Protein AF-A0A1Q9HNT7-F1 (afdb_monomer)

Solvent-accessible surface area (backbone atoms only — not comparable to full-atom values): 19785 Å² total; per-residue (Å²): 139,87,81,82,89,87,90,85,84,92,77,81,90,83,89,81,84,84,77,81,81,77,80,77,79,79,79,70,83,80,77,78,77,71,93,53,48,53,36,50,22,74,39,95,72,45,43,40,31,41,41,79,83,44,68,68,50,49,78,44,63,91,88,57,72,88,88,50,98,53,44,42,32,31,36,36,51,46,78,35,76,53,63,65,47,48,74,66,45,54,71,49,52,81,45,48,82,48,42,66,33,24,32,64,56,92,76,31,13,35,34,34,34,39,81,27,79,45,70,68,59,50,54,55,31,47,59,49,46,34,68,42,81,89,21,56,85,39,43,43,15,45,29,45,72,92,60,76,75,77,75,82,73,81,73,81,72,81,87,76,86,79,86,85,89,89,92,87,81,89,87,85,85,86,84,88,82,91,86,85,86,85,87,88,82,86,84,89,88,87,85,82,89,81,90,76,78,85,69,75,80,77,88,71,81,59,72,45,78,77,45,73,50,73,59,90,88,39,41,39,34,30,62,34,55,88,85,55,95,64,51,63,50,51,53,92,89,38,77,44,46,34,39,31,46,70,56,39,43,52,57,16,48,75,71,73,28,36,44,31,43,73,67,59,46,50,56,56,58,75,65,68,46,51,74,84,67,68,49,86,50,60,49,21,27,45,23,49,91,36,22,40,40,30,83,78,73,51,73,45,82,54,91,35,56,36,46,28,31,50,41,24,30,80

Mean predicted aligned error: 18.52 Å

Secondary structure (DSSP, 8-state):
--------------------------------------EE-S-TTB--EE-TT----EEE-TTPPP--SSEEEEEEEEEESSPPBHHHHHHHHTT-SSEEEEEEETTEEEEEEEEES-HHHHHHHHHHHTTSGGGTT-EEEEEETT----------PPPP-PPP-------------------------------------------EEEEEEEETTEEEEEEE-TT-S-EEEEETTEEEEEB-HHHHHHHHHHTT-BPPPHHHHHHHHHTT-TTTTT---SSPEEEGGGEEE-TTS-EEE--S-S-BB--EE-

Structure (mmCIF, N/CA/C/O backbone):
data_AF-A0A1Q9HNT7-F1
#
_entry.id   AF-A0A1Q9HNT7-F1
#
loop_
_atom_site.group_PDB
_atom_site.id
_atom_site.type_symbol
_atom_site.label_atom_id
_atom_site.label_alt_id
_atom_site.label_comp_id
_atom_site.label_asym_id
_atom_site.label_entity_id
_atom_site.label_seq_id
_atom_site.pdbx_PDB_ins_code
_atom_site.Cartn_x
_atom_site.Cartn_y
_atom_site.Cartn_z
_atom_site.occupancy
_atom_site.B_iso_or_equiv
_atom_site.auth_seq_id
_atom_site.auth_comp_id
_atom_site.auth_asym_id
_atom_site.auth_atom_id
_atom_site.pdbx_PDB_model_num
ATOM 1 N N . MET A 1 1 ? 38.257 -39.091 79.915 1.00 39.56 1 MET A N 1
ATOM 2 C CA . MET A 1 1 ? 39.592 -39.183 79.287 1.00 39.56 1 MET A CA 1
ATOM 3 C C . MET A 1 1 ? 39.733 -37.957 78.414 1.00 39.56 1 MET A C 1
ATOM 5 O O . MET A 1 1 ? 39.344 -37.967 77.255 1.00 39.56 1 MET A O 1
ATOM 9 N N . ASP A 1 2 ? 40.186 -36.881 79.043 1.00 40.41 2 ASP A N 1
ATOM 10 C CA . ASP A 1 2 ? 40.382 -35.564 78.452 1.00 40.41 2 ASP A CA 1
ATOM 11 C C . ASP A 1 2 ? 41.791 -35.474 77.875 1.00 40.41 2 ASP A C 1
ATOM 13 O O . ASP A 1 2 ? 42.772 -35.687 78.592 1.00 40.41 2 ASP A O 1
ATOM 17 N N . ILE A 1 3 ? 41.905 -35.149 76.586 1.00 48.53 3 ILE A N 1
ATOM 18 C CA . ILE A 1 3 ? 43.191 -34.857 75.950 1.00 48.53 3 ILE A CA 1
AT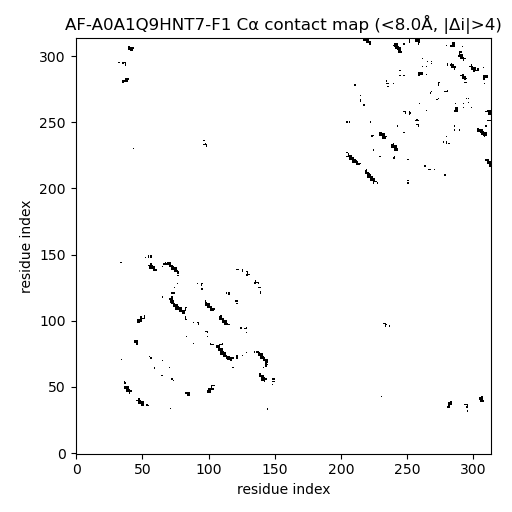OM 19 C C . ILE A 1 3 ? 43.147 -33.456 75.335 1.00 48.53 3 ILE A C 1
ATOM 21 O O . ILE A 1 3 ? 42.510 -33.192 74.322 1.00 48.53 3 ILE A O 1
ATOM 25 N N . LYS A 1 4 ? 43.849 -32.585 76.063 1.00 39.69 4 LYS A N 1
ATOM 26 C CA . LYS A 1 4 ? 44.490 -31.299 75.758 1.00 39.69 4 LYS A CA 1
ATOM 27 C C . LYS A 1 4 ? 44.534 -30.835 74.292 1.00 39.69 4 LYS A C 1
ATOM 29 O O . LYS A 1 4 ? 45.051 -31.521 73.417 1.00 39.69 4 LYS A O 1
ATOM 34 N N . MET A 1 5 ? 44.177 -29.561 74.109 1.00 43.56 5 MET A N 1
ATOM 35 C CA . MET A 1 5 ? 44.692 -28.689 73.045 1.00 43.56 5 MET A CA 1
ATOM 36 C C . MET A 1 5 ? 46.139 -28.250 73.321 1.00 43.56 5 MET A C 1
ATOM 38 O O . MET A 1 5 ? 46.485 -28.074 74.490 1.00 43.56 5 MET A O 1
ATOM 42 N N . LEU A 1 6 ? 46.924 -27.995 72.257 1.00 39.47 6 LEU A N 1
ATOM 43 C CA . LEU A 1 6 ? 47.799 -26.814 72.030 1.00 39.47 6 LEU A CA 1
ATOM 44 C C . LEU A 1 6 ? 48.532 -26.920 70.647 1.00 39.47 6 LEU A C 1
ATOM 46 O O . LEU A 1 6 ? 48.454 -27.978 70.026 1.00 39.47 6 LEU A O 1
ATOM 50 N N . PRO A 1 7 ? 49.152 -25.843 70.093 1.00 56.50 7 PRO A N 1
ATOM 51 C CA . PRO A 1 7 ? 48.824 -25.300 68.760 1.00 56.50 7 PRO A CA 1
ATOM 52 C C . PRO A 1 7 ? 50.043 -25.052 67.838 1.00 56.50 7 PRO A C 1
ATOM 54 O O . PRO A 1 7 ? 51.151 -24.892 68.330 1.00 56.50 7 PRO A O 1
ATOM 57 N N . ILE A 1 8 ? 49.859 -24.894 66.517 1.00 46.34 8 ILE A N 1
ATOM 58 C CA . ILE A 1 8 ? 50.882 -24.332 65.595 1.00 46.34 8 ILE A CA 1
ATOM 59 C C . ILE A 1 8 ? 50.138 -23.634 64.435 1.00 46.34 8 ILE A C 1
ATOM 61 O O . ILE A 1 8 ? 49.449 -24.286 63.663 1.00 46.34 8 ILE A O 1
ATOM 65 N N . SER A 1 9 ? 49.987 -22.308 64.471 1.00 39.66 9 SER A N 1
ATOM 66 C CA . SER A 1 9 ? 50.847 -21.262 63.875 1.00 39.66 9 SER A CA 1
ATOM 67 C C . SER A 1 9 ? 50.374 -20.808 62.490 1.00 39.66 9 SER A C 1
ATOM 69 O O . SER A 1 9 ? 50.256 -21.581 61.543 1.00 39.66 9 SER A O 1
ATOM 71 N N . ALA A 1 10 ? 50.096 -19.509 62.403 1.00 48.75 10 ALA A N 1
ATOM 72 C CA . ALA A 1 10 ? 49.683 -18.803 61.208 1.00 48.75 10 ALA A CA 1
ATOM 73 C C . ALA A 1 10 ? 50.870 -18.585 60.263 1.00 48.75 10 ALA A C 1
ATOM 75 O O . ALA A 1 10 ? 51.874 -17.981 60.639 1.00 48.75 10 ALA A O 1
ATOM 76 N N . THR A 1 11 ? 50.738 -18.975 58.994 1.00 49.34 11 THR A N 1
ATOM 77 C CA . THR A 1 11 ? 51.553 -18.390 57.922 1.00 49.34 11 THR A CA 1
ATOM 78 C C . THR A 1 11 ? 50.796 -18.391 56.591 1.00 49.34 11 THR A C 1
ATOM 80 O O . THR A 1 11 ? 50.624 -19.411 55.943 1.00 49.34 11 THR A O 1
ATOM 83 N N . ARG A 1 12 ? 50.333 -17.192 56.223 1.00 45.75 12 ARG A N 1
ATOM 84 C CA . ARG A 1 12 ? 50.279 -16.597 54.875 1.00 45.75 12 ARG A CA 1
ATOM 85 C C . ARG A 1 12 ? 49.831 -17.460 53.676 1.00 45.75 12 ARG A C 1
ATOM 87 O O . ARG A 1 12 ? 50.614 -18.175 53.072 1.00 45.75 12 ARG A O 1
ATOM 94 N N . ALA A 1 13 ? 48.632 -17.104 53.211 1.00 45.25 13 ALA A N 1
ATOM 95 C CA . ALA A 1 13 ? 48.352 -16.587 51.865 1.00 45.25 13 ALA A CA 1
ATOM 96 C C . ALA A 1 13 ? 48.607 -17.488 50.639 1.00 45.25 13 ALA A C 1
ATOM 98 O O . ALA A 1 13 ? 49.740 -17.648 50.196 1.00 45.25 13 ALA A O 1
ATOM 99 N N . LYS A 1 14 ? 47.505 -17.890 49.987 1.00 41.84 14 LYS A N 1
ATOM 100 C CA . LYS A 1 14 ? 47.138 -17.598 48.578 1.00 41.84 14 LYS A CA 1
ATOM 101 C C . LYS A 1 14 ? 45.826 -18.344 48.277 1.00 41.84 14 LYS A C 1
ATOM 103 O O . LYS A 1 14 ? 45.745 -19.548 48.449 1.00 41.84 14 LYS A O 1
ATOM 108 N N . LEU A 1 15 ? 44.724 -17.610 48.139 1.00 46.25 15 LEU A N 1
ATOM 109 C CA . LEU A 1 15 ? 44.115 -17.238 46.855 1.00 46.25 15 LEU A CA 1
ATOM 110 C C . LEU A 1 15 ? 43.385 -18.414 46.181 1.00 46.25 15 LEU A C 1
ATOM 112 O O . LEU A 1 15 ? 44.021 -19.236 45.537 1.00 46.25 15 LEU A O 1
ATOM 116 N N . LEU A 1 16 ? 42.052 -18.425 46.282 1.00 46.22 16 LEU A N 1
ATOM 117 C CA . LEU A 1 16 ? 41.141 -18.898 45.230 1.00 46.22 16 LEU A CA 1
ATOM 118 C C . LEU A 1 16 ? 39.729 -18.378 45.528 1.00 46.22 16 LEU A C 1
ATOM 120 O O . LEU A 1 16 ? 38.914 -18.996 46.207 1.00 46.22 16 LEU A O 1
ATOM 124 N N . THR A 1 17 ? 39.487 -17.165 45.045 1.00 45.72 17 THR A N 1
ATOM 125 C CA . THR A 1 17 ? 38.176 -16.529 44.953 1.00 45.72 17 THR A CA 1
ATOM 126 C C . THR A 1 17 ? 37.379 -17.267 43.877 1.00 45.72 17 THR A C 1
ATOM 128 O O . THR A 1 17 ? 37.710 -17.186 42.696 1.00 45.72 17 THR A O 1
ATOM 131 N N . MET A 1 18 ? 36.346 -18.011 44.266 1.00 49.00 18 MET A N 1
ATOM 132 C CA . MET A 1 18 ? 35.413 -18.632 43.327 1.00 49.00 18 MET A CA 1
ATOM 133 C C . MET A 1 18 ? 34.401 -17.561 42.893 1.00 49.00 18 MET A C 1
ATOM 135 O O . MET A 1 18 ? 33.433 -17.277 43.593 1.00 49.00 18 MET A O 1
ATOM 139 N N . MET A 1 19 ? 34.680 -16.891 41.773 1.00 51.50 19 MET A N 1
ATOM 140 C CA . MET A 1 19 ? 33.775 -15.916 41.165 1.00 51.50 19 MET A CA 1
ATOM 141 C C . MET A 1 19 ? 32.716 -16.683 40.365 1.00 51.50 19 MET A C 1
ATOM 143 O O . MET A 1 19 ? 33.007 -17.244 39.310 1.00 51.50 19 MET A O 1
ATOM 147 N N . ALA A 1 20 ? 31.491 -16.745 40.887 1.00 49.78 20 ALA A N 1
ATOM 148 C CA . ALA A 1 20 ? 30.336 -17.219 40.140 1.00 49.78 20 ALA A CA 1
ATOM 149 C C . ALA A 1 20 ? 30.030 -16.214 39.017 1.00 49.78 20 ALA A C 1
ATOM 151 O O . ALA A 1 20 ? 29.565 -15.102 39.272 1.00 49.78 20 ALA A O 1
ATOM 152 N N . LEU A 1 21 ? 30.325 -16.593 37.772 1.00 48.09 21 LEU A N 1
ATOM 153 C CA . LEU A 1 21 ? 29.931 -15.848 36.580 1.00 48.09 21 LEU A CA 1
ATOM 154 C C . LEU A 1 21 ? 28.412 -15.999 36.390 1.00 48.09 21 LEU A C 1
ATOM 156 O O . LEU A 1 21 ? 27.931 -16.957 35.787 1.00 48.09 21 LEU A O 1
ATOM 160 N N . GLY A 1 22 ? 27.647 -15.050 36.928 1.00 46.03 22 GLY A N 1
ATOM 161 C CA . GLY A 1 22 ? 26.256 -14.831 36.548 1.00 46.03 22 GLY A CA 1
ATOM 162 C C . GLY A 1 22 ? 26.208 -14.278 35.127 1.00 46.03 22 GLY A C 1
ATOM 163 O O . GLY A 1 22 ? 26.366 -13.077 34.917 1.00 46.03 22 GLY A O 1
ATOM 164 N N . GLY A 1 23 ? 26.032 -15.159 34.143 1.00 44.56 23 GLY A N 1
ATOM 165 C CA . GLY A 1 23 ? 25.796 -14.783 32.753 1.00 44.56 23 GLY A CA 1
ATOM 166 C C . GLY A 1 23 ? 24.422 -14.136 32.600 1.00 44.56 23 GLY A C 1
ATOM 167 O O . GLY A 1 23 ? 23.440 -14.819 32.323 1.00 44.56 23 GLY A O 1
ATOM 168 N N . ALA A 1 24 ? 24.350 -12.817 32.774 1.00 49.78 24 ALA A N 1
ATOM 169 C CA . ALA A 1 24 ? 23.217 -12.028 32.317 1.00 49.78 24 ALA A CA 1
ATOM 170 C C . ALA A 1 24 ? 23.208 -12.051 30.780 1.00 49.78 24 ALA A C 1
ATOM 172 O O . ALA A 1 24 ? 23.912 -11.281 30.125 1.00 49.78 24 ALA A O 1
ATOM 173 N N . CYS A 1 25 ? 22.438 -12.971 30.196 1.00 44.78 25 CYS A N 1
ATOM 174 C CA . CYS A 1 25 ? 22.066 -12.903 28.789 1.00 44.78 25 CYS A CA 1
ATOM 175 C C . CYS A 1 25 ? 21.186 -11.666 28.596 1.00 44.78 25 CYS A C 1
ATOM 177 O O . CYS A 1 25 ? 19.971 -11.717 28.771 1.00 44.78 25 CYS A O 1
ATOM 179 N N . PHE A 1 26 ? 21.805 -10.542 28.243 1.00 42.94 26 PHE A N 1
ATOM 180 C CA . PHE A 1 26 ? 21.096 -9.428 27.633 1.00 42.94 26 PHE A CA 1
ATOM 181 C C . PHE A 1 26 ? 20.631 -9.887 26.251 1.00 42.94 26 PHE A C 1
ATOM 183 O O . PHE A 1 26 ? 21.372 -9.826 25.272 1.00 42.94 26 PHE A O 1
ATOM 190 N N . THR A 1 27 ? 19.403 -10.393 26.171 1.00 42.41 27 THR A N 1
ATOM 191 C CA . THR A 1 27 ? 18.706 -10.549 24.899 1.00 42.41 27 THR A CA 1
ATOM 192 C C . THR A 1 27 ? 18.409 -9.149 24.379 1.00 42.41 27 THR A C 1
ATOM 194 O O . THR A 1 27 ? 17.452 -8.505 24.811 1.00 42.41 27 THR A O 1
ATOM 197 N N . LEU A 1 28 ? 19.259 -8.639 23.489 1.00 42.53 28 LEU A N 1
ATOM 198 C CA . LEU A 1 28 ? 18.898 -7.474 22.693 1.00 42.53 28 LEU A CA 1
ATOM 199 C C . LEU A 1 28 ? 17.704 -7.862 21.808 1.00 42.53 28 LEU A C 1
ATOM 201 O O . LEU A 1 28 ? 17.747 -8.930 21.187 1.00 42.53 28 LEU A O 1
ATOM 205 N N . PRO A 1 29 ? 16.650 -7.033 21.729 1.00 43.22 29 PRO A N 1
ATOM 206 C CA . PRO A 1 29 ? 15.585 -7.261 20.771 1.00 43.22 29 PRO A CA 1
ATOM 207 C C . PRO A 1 29 ? 16.176 -7.089 19.371 1.00 43.22 29 PRO A C 1
ATOM 209 O O . PRO A 1 29 ? 16.571 -5.996 18.965 1.00 43.22 29 PRO A O 1
ATOM 212 N N . VAL A 1 30 ? 16.270 -8.191 18.632 1.00 37.53 30 VAL A N 1
ATOM 213 C CA . VAL A 1 30 ? 16.453 -8.151 17.183 1.00 37.53 30 VAL A CA 1
ATOM 214 C C . VAL A 1 30 ? 15.136 -7.633 16.616 1.00 37.53 30 VAL A C 1
ATOM 216 O O . VAL A 1 30 ? 14.185 -8.393 16.460 1.00 37.53 30 VAL A O 1
ATOM 219 N N . SER A 1 31 ? 15.058 -6.325 16.364 1.00 42.62 31 SER A N 1
ATOM 220 C CA . SER A 1 31 ? 13.948 -5.755 15.604 1.00 42.62 31 SER A CA 1
ATOM 221 C C . SER A 1 31 ? 14.122 -6.210 14.159 1.00 42.62 31 SER A C 1
ATOM 223 O O . SER A 1 31 ? 15.049 -5.810 13.452 1.00 42.62 31 SER A O 1
ATOM 225 N N . ALA A 1 32 ? 13.303 -7.168 13.746 1.00 36.66 32 ALA A N 1
ATOM 226 C CA . ALA A 1 32 ? 13.242 -7.609 12.371 1.00 36.66 32 ALA A CA 1
ATOM 227 C C . ALA A 1 32 ? 12.331 -6.643 11.605 1.00 36.66 32 ALA A C 1
ATOM 229 O O . ALA A 1 32 ? 11.204 -6.999 11.276 1.00 36.66 32 ALA A O 1
ATOM 230 N N . GLU A 1 33 ? 12.794 -5.426 11.289 1.00 43.91 33 GLU A N 1
ATOM 231 C CA . GLU A 1 33 ? 12.049 -4.574 10.359 1.00 43.91 33 GLU A CA 1
ATOM 232 C C . GLU A 1 33 ? 12.002 -5.257 8.981 1.00 43.91 33 GLU A C 1
ATOM 234 O O . GLU A 1 33 ? 12.936 -5.216 8.170 1.00 43.91 33 GLU A O 1
ATOM 239 N N . ALA A 1 34 ? 10.884 -5.926 8.701 1.00 43.12 34 ALA A N 1
ATOM 240 C CA . ALA A 1 34 ? 10.458 -6.158 7.338 1.00 43.12 34 ALA A CA 1
ATOM 241 C C . ALA A 1 34 ? 10.313 -4.781 6.680 1.00 43.12 34 ALA A C 1
ATOM 243 O O . ALA A 1 34 ? 9.641 -3.897 7.205 1.00 43.12 34 ALA A O 1
ATOM 244 N N . PHE A 1 35 ? 11.001 -4.586 5.558 1.00 55.59 35 PHE A N 1
ATOM 245 C CA . PHE A 1 35 ? 11.052 -3.313 4.856 1.00 55.59 35 PHE A CA 1
ATOM 246 C C . PHE A 1 35 ? 9.703 -3.019 4.190 1.00 55.59 35 PHE A C 1
ATOM 248 O O . PHE A 1 35 ? 9.488 -3.319 3.017 1.00 55.59 35 PHE A O 1
ATOM 255 N N . LEU A 1 36 ? 8.771 -2.505 4.979 1.00 61.41 36 LEU A N 1
ATOM 256 C CA . LEU A 1 36 ? 7.416 -2.177 4.577 1.00 61.41 36 LEU A CA 1
ATOM 257 C C . LEU A 1 36 ? 7.312 -0.667 4.632 1.00 61.41 36 LEU A C 1
ATOM 259 O O . LEU A 1 36 ? 7.365 -0.055 5.698 1.00 61.41 36 LEU A O 1
ATOM 263 N N . CYS A 1 37 ? 7.297 -0.062 3.453 1.00 74.81 37 CYS A N 1
ATOM 264 C CA . CYS A 1 37 ? 7.183 1.373 3.359 1.00 74.81 37 CYS A CA 1
ATOM 265 C C . CYS A 1 37 ? 5.768 1.807 3.710 1.00 74.81 37 CYS A C 1
ATOM 267 O O . CYS A 1 37 ? 4.814 1.378 3.073 1.00 74.81 37 CYS A O 1
ATOM 269 N N . ASP A 1 38 ? 5.673 2.725 4.665 1.00 77.69 38 ASP A N 1
ATOM 270 C CA . ASP A 1 38 ? 4.455 3.472 4.938 1.00 77.69 38 ASP A CA 1
ATOM 271 C C . ASP A 1 38 ? 3.979 4.185 3.663 1.00 77.69 38 ASP A C 1
ATOM 273 O O . ASP A 1 38 ? 4.772 4.842 2.974 1.00 77.69 38 ASP A O 1
ATOM 277 N N . ALA A 1 39 ? 2.684 4.104 3.373 1.00 79.50 39 ALA A N 1
ATOM 278 C CA . ALA A 1 39 ? 2.079 4.779 2.236 1.00 79.50 39 ALA A CA 1
ATOM 279 C C . ALA A 1 39 ? 0.680 5.313 2.553 1.00 79.50 39 ALA A C 1
ATOM 281 O O . ALA A 1 39 ? 0.015 4.855 3.474 1.00 79.50 39 ALA A O 1
ATOM 282 N N . THR A 1 40 ? 0.217 6.299 1.798 1.00 72.25 40 THR A N 1
ATOM 283 C CA . THR A 1 40 ? -1.129 6.870 1.925 1.00 72.25 40 THR A CA 1
ATOM 284 C C . THR A 1 40 ? -1.705 7.128 0.543 1.00 72.25 40 THR A C 1
ATOM 286 O O . THR A 1 40 ? -0.968 7.336 -0.406 1.00 72.25 40 THR A O 1
ATOM 289 N N . GLN A 1 41 ? -3.022 7.131 0.381 1.00 74.31 41 GLN A N 1
ATOM 290 C CA . GLN A 1 41 ? -3.652 7.575 -0.865 1.00 74.31 41 GLN A CA 1
ATOM 291 C C . GLN A 1 41 ? -4.810 8.475 -0.484 1.00 74.31 41 GLN A C 1
ATOM 293 O O . GLN A 1 41 ? -5.673 8.064 0.292 1.00 74.31 41 GLN A O 1
ATOM 298 N N . ALA A 1 42 ? -4.792 9.706 -0.985 1.00 71.00 42 ALA A N 1
ATOM 299 C CA . ALA A 1 42 ? -5.764 10.714 -0.590 1.00 71.00 42 ALA A CA 1
ATOM 300 C C . ALA A 1 42 ? -7.159 10.438 -1.165 1.00 71.00 42 ALA A C 1
ATOM 302 O O . ALA A 1 42 ? -8.149 10.820 -0.547 1.00 71.00 42 ALA A O 1
ATOM 303 N N . SER A 1 43 ? -7.242 9.790 -2.331 1.00 72.31 43 SER A N 1
ATOM 304 C CA . SER A 1 43 ? -8.512 9.439 -2.962 1.00 72.31 43 SER A CA 1
ATOM 305 C C . SER A 1 43 ? -8.369 8.330 -4.003 1.00 72.31 43 SER A C 1
ATOM 307 O O . SER A 1 43 ? -7.274 7.997 -4.455 1.00 72.31 43 SER A O 1
ATOM 309 N N . ALA A 1 44 ? -9.523 7.838 -4.441 1.00 65.19 44 ALA A N 1
ATOM 310 C CA . ALA A 1 44 ? -9.701 6.897 -5.537 1.00 65.19 44 ALA A CA 1
ATOM 311 C C . ALA A 1 44 ? -9.087 7.352 -6.879 1.00 65.19 44 ALA A C 1
ATOM 313 O O . ALA A 1 44 ? -8.822 6.541 -7.767 1.00 65.19 44 ALA A O 1
ATOM 314 N N . GLN A 1 45 ? -8.903 8.655 -7.067 1.00 73.38 45 GLN A N 1
ATOM 315 C CA . GLN A 1 45 ? -8.472 9.243 -8.334 1.00 73.38 45 GLN A CA 1
ATOM 316 C C . GLN A 1 45 ? -6.965 9.536 -8.367 1.00 73.38 45 GLN A C 1
ATOM 318 O O . GLN A 1 45 ? -6.461 10.064 -9.359 1.00 73.38 45 GLN A O 1
ATOM 323 N N . GLU A 1 46 ? -6.235 9.176 -7.312 1.00 79.44 46 GLU A N 1
ATOM 324 C CA . GLU A 1 46 ? -4.803 9.435 -7.164 1.00 79.44 46 GLU A CA 1
ATOM 325 C C . GLU A 1 46 ? -4.034 8.141 -6.916 1.00 79.44 46 GLU A C 1
ATOM 327 O O . GLU A 1 46 ? -4.591 7.174 -6.417 1.00 79.44 46 GLU A O 1
ATOM 332 N N . LEU A 1 47 ? -2.745 8.092 -7.245 1.00 85.88 47 LEU A N 1
ATOM 333 C CA . LEU A 1 47 ? -1.917 6.925 -6.930 1.00 85.88 47 LEU A CA 1
ATOM 334 C C . LEU A 1 47 ? -1.525 6.881 -5.451 1.00 85.88 47 LEU A C 1
ATOM 336 O O . LEU A 1 47 ? -1.399 7.936 -4.820 1.00 85.88 47 LEU A O 1
ATOM 340 N N . PRO A 1 48 ? -1.288 5.684 -4.885 1.00 86.94 48 PRO A N 1
ATOM 341 C CA . PRO A 1 48 ? -0.753 5.581 -3.543 1.00 86.94 48 PRO A CA 1
ATOM 342 C C . PRO A 1 48 ? 0.631 6.235 -3.459 1.00 86.94 48 PRO A C 1
ATOM 344 O O . PRO A 1 48 ? 1.503 6.071 -4.315 1.00 86.94 48 PRO A O 1
ATOM 347 N N . LEU A 1 49 ? 0.813 7.005 -2.397 1.00 90.00 49 LEU A N 1
ATOM 348 C CA . LEU A 1 49 ? 1.967 7.829 -2.127 1.00 90.00 49 LEU A CA 1
ATOM 349 C C . LEU A 1 49 ? 2.811 7.220 -1.011 1.00 90.00 49 LEU A C 1
ATOM 351 O O . LEU A 1 49 ? 2.378 7.133 0.135 1.00 90.00 49 LEU A O 1
ATOM 355 N N . LEU A 1 50 ? 4.043 6.843 -1.335 1.00 90.31 50 LEU A N 1
ATOM 356 C CA . LEU A 1 50 ? 5.026 6.394 -0.358 1.00 90.31 50 LEU A CA 1
ATOM 357 C C . LEU A 1 50 ? 5.461 7.563 0.528 1.00 90.31 50 LEU A C 1
ATOM 359 O O . LEU A 1 50 ? 5.712 8.676 0.050 1.00 90.31 50 LEU A O 1
ATOM 363 N N . ALA A 1 51 ? 5.635 7.284 1.818 1.00 84.31 51 ALA A N 1
ATOM 364 C CA . ALA A 1 51 ? 6.196 8.233 2.764 1.00 84.31 51 ALA A CA 1
ATOM 365 C C . ALA A 1 51 ? 7.572 8.735 2.292 1.00 84.31 51 ALA A C 1
ATOM 367 O O . ALA A 1 51 ? 8.372 7.998 1.708 1.00 84.31 51 ALA A O 1
ATOM 368 N N . SER A 1 52 ? 7.899 9.990 2.608 1.00 84.75 52 SER A N 1
ATOM 369 C CA . SER A 1 52 ? 9.187 10.596 2.238 1.00 84.75 52 SER A CA 1
ATOM 370 C C . SER A 1 52 ? 10.390 9.809 2.774 1.00 84.75 52 SER A C 1
ATOM 372 O O . SER A 1 52 ? 11.423 9.745 2.102 1.00 84.75 52 SER A O 1
ATOM 374 N N . SER A 1 53 ? 10.227 9.166 3.936 1.00 84.12 53 SER A N 1
ATOM 375 C CA . SER A 1 53 ? 11.219 8.309 4.587 1.00 84.12 53 SER A CA 1
ATOM 376 C C . SER A 1 53 ? 11.367 6.920 3.963 1.00 84.12 53 SER A C 1
ATOM 378 O O . SER A 1 53 ? 12.321 6.234 4.314 1.00 84.12 53 SER A O 1
ATOM 380 N N . CYS A 1 54 ? 10.458 6.487 3.078 1.00 86.44 54 CYS A N 1
ATOM 381 C CA . CYS A 1 54 ? 10.533 5.180 2.424 1.00 86.44 54 CYS A CA 1
ATOM 382 C C . CYS A 1 54 ? 11.822 5.082 1.593 1.00 86.44 54 CYS A C 1
ATOM 384 O O . CYS A 1 54 ? 11.985 5.833 0.624 1.00 86.44 54 CYS A O 1
ATOM 386 N N . PRO A 1 55 ? 12.753 4.179 1.927 1.00 86.62 55 PRO A N 1
ATOM 387 C CA . PRO A 1 55 ? 13.975 4.053 1.152 1.00 86.62 55 PRO A CA 1
ATOM 388 C C . PRO A 1 55 ? 13.692 3.245 -0.122 1.00 86.62 55 PRO A C 1
ATOM 390 O O . PRO A 1 55 ? 13.247 2.109 -0.103 1.00 86.62 55 PRO A O 1
ATOM 393 N N . ILE A 1 56 ? 13.973 3.834 -1.275 1.00 89.12 56 ILE A N 1
ATOM 394 C CA . ILE A 1 56 ? 13.703 3.213 -2.587 1.00 89.12 56 ILE A CA 1
ATOM 395 C C . ILE A 1 56 ? 14.953 2.568 -3.192 1.00 89.12 56 ILE A C 1
ATOM 397 O O . ILE A 1 56 ? 15.003 2.257 -4.382 1.00 89.12 56 ILE A O 1
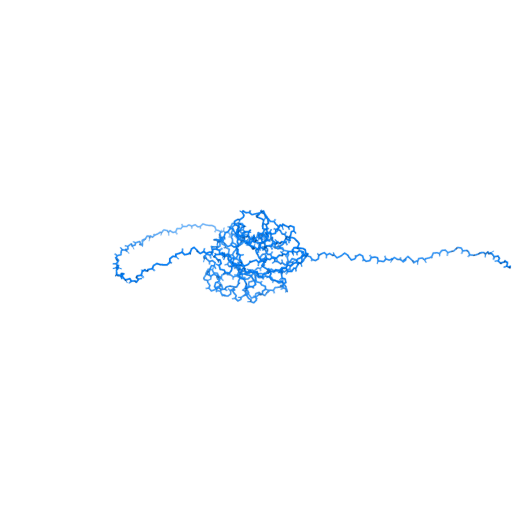ATOM 401 N N . GLY A 1 57 ? 16.003 2.427 -2.381 1.00 88.44 57 GLY A N 1
ATOM 402 C CA . GLY A 1 57 ? 17.202 1.694 -2.748 1.00 88.44 57 GLY A CA 1
ATOM 403 C C . GLY A 1 57 ? 18.060 2.371 -3.815 1.00 88.44 57 GLY A C 1
ATOM 404 O O . GLY A 1 57 ? 17.866 3.539 -4.173 1.00 88.44 57 GLY A O 1
ATOM 405 N N . LYS A 1 58 ? 19.038 1.624 -4.330 1.00 88.38 58 LYS A N 1
ATOM 406 C CA . LYS A 1 58 ? 19.957 2.070 -5.390 1.00 88.38 58 LYS A CA 1
ATOM 407 C C . LYS A 1 58 ? 19.543 1.481 -6.731 1.00 88.38 58 LYS A C 1
ATOM 409 O O . LYS A 1 58 ? 19.153 0.324 -6.792 1.00 88.38 58 LYS A O 1
ATOM 414 N N . GLY A 1 59 ? 19.665 2.263 -7.802 1.00 89.94 59 GLY A N 1
ATOM 415 C CA . GLY A 1 59 ? 19.424 1.771 -9.159 1.00 89.94 59 GLY A CA 1
ATOM 416 C C . GLY A 1 59 ? 20.398 0.662 -9.552 1.00 89.94 59 GLY A C 1
ATOM 417 O O . GLY A 1 59 ? 21.605 0.799 -9.347 1.00 89.94 59 GLY A O 1
ATOM 418 N N . LEU A 1 60 ? 19.854 -0.406 -10.123 1.00 88.62 60 LEU A N 1
ATOM 419 C CA . LEU A 1 60 ? 20.557 -1.462 -10.832 1.00 88.62 60 LEU A CA 1
ATOM 420 C C . LEU A 1 60 ? 20.486 -1.144 -12.328 1.00 88.62 60 LEU A C 1
ATOM 422 O O . LEU A 1 60 ? 19.428 -1.229 -12.953 1.00 88.62 6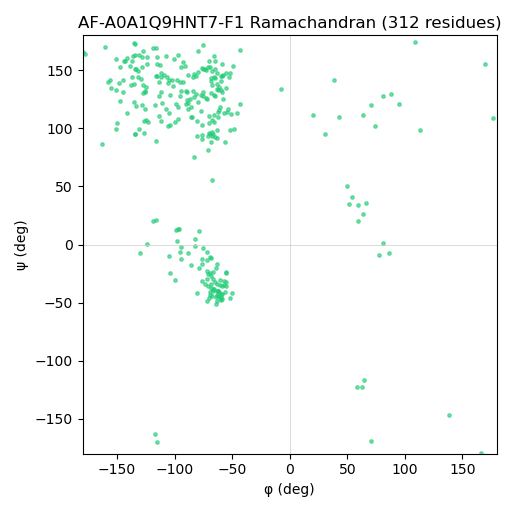0 LEU A O 1
ATOM 426 N N . TRP A 1 61 ? 21.616 -0.739 -12.896 1.00 79.81 61 TRP A N 1
ATOM 427 C CA . TRP A 1 61 ? 21.702 -0.294 -14.285 1.00 79.81 61 TRP A CA 1
ATOM 428 C C . TRP A 1 61 ? 22.354 -1.360 -15.166 1.00 79.81 61 TRP A C 1
ATOM 430 O O . TRP A 1 61 ? 23.321 -2.017 -14.777 1.00 79.81 61 TRP A O 1
ATOM 440 N N . GLY A 1 62 ? 21.851 -1.516 -16.391 1.00 76.25 62 GLY A N 1
ATOM 441 C CA . GLY A 1 62 ? 22.406 -2.461 -17.360 1.00 76.25 62 GLY A CA 1
ATOM 442 C C . GLY A 1 62 ? 22.308 -3.916 -16.888 1.00 76.25 62 GLY A C 1
ATOM 443 O O . GLY A 1 62 ? 21.217 -4.414 -16.635 1.00 76.25 62 GLY A O 1
ATOM 444 N N . LYS A 1 63 ? 23.451 -4.611 -16.807 1.00 77.50 63 LYS A N 1
ATOM 445 C CA . LYS A 1 63 ? 23.541 -6.035 -16.422 1.00 77.50 63 LYS A CA 1
ATOM 446 C C . LYS A 1 63 ? 23.866 -6.255 -14.936 1.00 77.50 63 LYS A C 1
ATOM 448 O O . LYS A 1 63 ? 24.249 -7.361 -14.559 1.00 77.50 63 LYS A O 1
ATOM 453 N N . GLN A 1 64 ? 23.771 -5.212 -14.110 1.00 83.19 64 GLN A N 1
ATOM 454 C CA . GLN A 1 64 ? 24.029 -5.314 -12.673 1.00 83.19 64 GLN A CA 1
ATOM 455 C C . GLN A 1 64 ? 23.076 -6.318 -12.018 1.00 83.19 64 GLN A C 1
ATOM 457 O O . GLN A 1 64 ? 21.871 -6.286 -12.261 1.00 83.19 64 GLN A O 1
ATOM 462 N N . GLN A 1 65 ? 23.638 -7.205 -11.199 1.00 87.31 65 GLN A N 1
ATOM 463 C CA . GLN A 1 65 ? 22.880 -8.158 -10.393 1.00 87.31 65 GLN A CA 1
ATOM 464 C C . GLN A 1 65 ? 22.594 -7.578 -9.000 1.00 87.31 65 GLN A C 1
ATOM 466 O O . GLN A 1 65 ? 23.330 -6.685 -8.556 1.00 87.31 65 GLN A O 1
ATOM 471 N N . PRO A 1 66 ? 21.550 -8.074 -8.313 1.00 86.94 66 PRO A N 1
ATOM 472 C CA . PRO A 1 66 ? 21.321 -7.797 -6.901 1.00 86.94 66 PRO A CA 1
ATOM 473 C C . PRO A 1 66 ? 22.559 -8.111 -6.065 1.00 86.94 66 PRO A C 1
ATOM 475 O O . PRO A 1 66 ? 23.299 -9.050 -6.362 1.00 86.94 66 PRO A O 1
ATOM 478 N N . ARG A 1 67 ? 22.792 -7.305 -5.033 1.00 83.75 67 ARG A N 1
ATOM 479 C CA . ARG A 1 67 ? 23.931 -7.457 -4.120 1.00 83.75 67 ARG A CA 1
ATOM 480 C C . ARG A 1 67 ? 23.546 -8.056 -2.776 1.00 83.75 67 ARG A C 1
ATOM 482 O O . ARG A 1 67 ? 24.426 -8.569 -2.096 1.00 83.75 67 ARG A O 1
ATOM 489 N N . GLY A 1 68 ? 22.290 -7.915 -2.364 1.00 78.00 68 GLY A N 1
ATOM 490 C CA . GLY A 1 68 ? 21.808 -8.418 -1.084 1.00 78.00 68 GLY A CA 1
ATOM 491 C C . GLY A 1 68 ? 21.210 -9.816 -1.191 1.00 78.00 68 GLY A C 1
ATOM 492 O O . GLY A 1 68 ? 20.439 -10.092 -2.106 1.00 78.00 68 GLY A O 1
ATOM 493 N N . ASP A 1 69 ? 21.494 -10.658 -0.196 1.00 73.00 69 ASP A N 1
ATOM 494 C CA . ASP A 1 69 ? 20.867 -11.982 -0.046 1.00 73.00 69 ASP A CA 1
ATOM 495 C C . ASP A 1 69 ? 19.379 -11.876 0.338 1.00 73.00 69 ASP A C 1
ATOM 497 O O . ASP A 1 69 ? 18.583 -12.778 0.087 1.00 73.00 69 ASP A O 1
ATOM 501 N N . GLN A 1 70 ? 18.990 -10.752 0.953 1.00 81.06 70 GLN A N 1
ATOM 502 C CA . GLN A 1 70 ? 17.606 -10.392 1.255 1.00 81.06 70 GLN A CA 1
ATOM 503 C C . GLN A 1 70 ? 17.339 -8.965 0.782 1.00 81.06 70 GLN A C 1
ATOM 505 O O . GLN A 1 70 ? 17.678 -7.995 1.468 1.00 81.06 70 GLN A O 1
ATOM 510 N N . SER A 1 71 ? 16.712 -8.852 -0.386 1.00 87.88 71 SER A N 1
ATOM 511 C CA . SER A 1 71 ? 16.432 -7.571 -1.028 1.00 87.88 71 SER A CA 1
ATOM 512 C C . SER A 1 71 ? 14.963 -7.428 -1.418 1.00 87.88 71 SER A C 1
ATOM 514 O O . SER A 1 71 ? 14.263 -8.405 -1.684 1.00 87.88 71 SER A O 1
ATOM 516 N N . THR A 1 72 ? 14.512 -6.179 -1.463 1.00 90.62 72 THR A N 1
ATOM 517 C CA . THR A 1 72 ? 13.245 -5.775 -2.072 1.00 90.62 72 THR A CA 1
ATOM 518 C C . THR A 1 72 ? 13.556 -4.918 -3.292 1.00 90.62 72 THR A C 1
ATOM 520 O O . THR A 1 72 ? 14.461 -4.079 -3.257 1.00 90.62 72 THR A O 1
ATOM 523 N N . PHE A 1 73 ? 12.810 -5.108 -4.374 1.00 92.81 73 PHE A N 1
ATOM 524 C CA . PHE A 1 73 ? 13.051 -4.431 -5.641 1.00 92.81 73 PHE A CA 1
ATOM 525 C C . PHE A 1 73 ? 11.905 -3.498 -6.010 1.00 92.81 73 PHE A C 1
ATOM 527 O O . PHE A 1 73 ? 10.741 -3.790 -5.766 1.00 92.81 73 PHE A O 1
ATOM 534 N N . TRP A 1 74 ? 12.245 -2.386 -6.646 1.00 95.25 74 TRP A N 1
ATOM 535 C CA . TRP A 1 74 ? 11.288 -1.439 -7.210 1.00 95.25 74 TRP A CA 1
ATOM 536 C C . TRP A 1 74 ? 11.649 -1.183 -8.661 1.00 95.25 74 TRP A C 1
ATOM 538 O O . TRP A 1 74 ? 12.818 -0.965 -8.958 1.00 95.25 74 TRP A O 1
ATOM 548 N N . ILE A 1 75 ? 10.690 -1.133 -9.573 1.00 96.12 75 ILE A N 1
ATOM 549 C CA . ILE A 1 75 ? 10.941 -0.575 -10.904 1.00 96.12 75 ILE A CA 1
ATOM 550 C C . ILE A 1 75 ? 10.668 0.920 -10.824 1.00 96.12 75 ILE A C 1
ATOM 552 O O . ILE A 1 75 ? 9.564 1.333 -10.496 1.00 96.12 75 ILE A O 1
ATOM 556 N N . GLN A 1 76 ? 11.648 1.756 -11.142 1.00 95.44 76 GLN A N 1
ATOM 557 C CA . GLN A 1 76 ? 11.399 3.178 -11.314 1.00 95.44 76 GLN A CA 1
ATOM 558 C C . GLN A 1 76 ? 10.944 3.444 -12.747 1.00 95.44 76 GLN A C 1
ATOM 560 O O . GLN A 1 76 ? 11.752 3.371 -13.670 1.00 95.44 76 GLN A O 1
ATOM 565 N N . CYS A 1 77 ? 9.670 3.793 -12.920 1.00 92.81 77 CYS A N 1
ATOM 566 C CA . CYS A 1 77 ? 9.084 4.135 -14.219 1.00 92.81 77 CYS A CA 1
ATOM 567 C C . CYS A 1 77 ? 9.417 5.560 -14.679 1.00 92.81 77 CYS A C 1
ATOM 569 O O . CYS A 1 77 ? 9.344 5.842 -15.871 1.00 92.81 77 CYS A O 1
ATOM 571 N N . GLY A 1 78 ? 9.815 6.458 -13.770 1.00 92.38 78 GLY A N 1
ATOM 572 C CA . GLY A 1 78 ? 10.228 7.814 -14.134 1.00 92.38 78 GLY A CA 1
ATOM 573 C C . GLY A 1 78 ? 10.329 8.778 -12.956 1.00 92.38 78 GLY A C 1
ATOM 574 O O . GLY A 1 78 ? 10.086 8.416 -11.804 1.00 92.38 78 GLY A O 1
ATOM 575 N N . VAL A 1 79 ? 10.693 10.022 -13.263 1.00 92.00 79 VAL A N 1
ATOM 576 C CA . VAL A 1 79 ? 10.611 11.174 -12.355 1.00 92.00 79 VAL A CA 1
ATOM 577 C C . VAL A 1 79 ? 9.801 12.242 -13.079 1.00 92.00 79 VAL A C 1
ATOM 579 O O . VAL A 1 79 ? 10.200 12.703 -14.144 1.00 92.00 79 VAL A O 1
ATOM 582 N N . LEU A 1 80 ? 8.645 12.584 -12.525 1.00 91.12 80 LEU A N 1
ATOM 583 C CA . LEU A 1 80 ? 7.647 13.459 -13.130 1.00 91.12 80 LEU A CA 1
ATOM 584 C C . LEU A 1 80 ? 7.489 14.734 -12.298 1.00 91.12 80 LEU A C 1
ATOM 586 O O . LEU A 1 80 ? 7.846 14.764 -11.123 1.00 91.12 80 LEU A O 1
ATOM 590 N N . SER A 1 81 ? 6.918 15.786 -12.880 1.00 89.62 81 SER A N 1
ATOM 591 C CA . SER A 1 81 ? 6.585 17.019 -12.148 1.00 89.62 81 SER A CA 1
ATOM 592 C C . SER A 1 81 ? 5.398 16.849 -11.192 1.00 89.62 81 SER A C 1
ATOM 594 O O . SER A 1 81 ? 5.256 17.604 -10.236 1.00 89.62 81 SER A O 1
ATOM 596 N N . LYS A 1 82 ? 4.546 15.853 -11.440 1.00 90.62 82 LYS A N 1
ATOM 597 C CA . LYS A 1 82 ? 3.408 15.463 -10.603 1.00 90.62 82 LYS A CA 1
ATOM 598 C C . LYS A 1 82 ? 3.242 13.941 -10.633 1.00 90.62 82 LYS A C 1
ATOM 600 O O . LYS A 1 82 ? 3.719 13.323 -11.588 1.00 90.62 82 LYS A O 1
ATOM 605 N N . PRO A 1 83 ? 2.592 13.327 -9.630 1.00 91.25 83 PRO A N 1
ATOM 606 C CA . PRO A 1 83 ? 2.235 11.914 -9.692 1.00 91.25 83 PRO A CA 1
ATOM 607 C C . PRO A 1 83 ? 1.476 11.587 -10.981 1.00 91.25 83 PRO A C 1
ATOM 609 O O . PRO A 1 83 ? 0.734 12.430 -11.492 1.00 91.25 83 PRO A O 1
ATOM 612 N N . LEU A 1 84 ? 1.668 10.369 -11.495 1.00 89.81 84 LEU A N 1
ATOM 613 C CA . LEU A 1 84 ? 0.832 9.865 -12.582 1.00 89.81 84 LEU A CA 1
ATOM 614 C C . LEU A 1 84 ? -0.631 9.861 -12.133 1.00 89.81 84 LEU A C 1
ATOM 616 O O . LEU A 1 84 ? -0.938 9.594 -10.969 1.00 89.81 84 LEU A O 1
ATOM 620 N N . SER A 1 85 ? -1.526 10.144 -13.069 1.00 87.44 85 SER A N 1
ATOM 621 C CA . SER A 1 85 ? -2.947 9.893 -12.868 1.00 87.44 85 SER A CA 1
ATOM 622 C C . SER A 1 85 ? -3.232 8.389 -12.862 1.00 87.44 85 SER A C 1
ATOM 624 O O . SER A 1 85 ? -2.480 7.587 -13.424 1.00 87.44 85 SER A O 1
ATOM 626 N N . VAL A 1 86 ? -4.357 8.002 -12.261 1.00 84.25 86 VAL A N 1
ATOM 627 C CA . VAL A 1 86 ? -4.817 6.606 -12.271 1.00 84.25 86 VAL A CA 1
ATOM 628 C C . VAL A 1 86 ? -5.018 6.098 -13.705 1.00 84.25 86 VAL A C 1
ATOM 630 O O . VAL A 1 86 ? -4.686 4.952 -13.996 1.00 84.25 86 VAL A O 1
ATOM 633 N N . ASP A 1 87 ? -5.488 6.943 -14.627 1.00 83.38 87 ASP A N 1
ATOM 634 C CA . ASP A 1 87 ? -5.684 6.557 -16.029 1.00 83.38 87 ASP A CA 1
ATOM 635 C C . ASP A 1 87 ? -4.369 6.301 -16.773 1.00 83.38 87 ASP A C 1
ATOM 637 O O . ASP A 1 87 ? -4.278 5.350 -17.548 1.00 83.38 87 ASP A O 1
ATOM 641 N N . GLU A 1 88 ? -3.322 7.082 -16.502 1.00 86.62 88 GLU A N 1
ATOM 642 C CA . GLU A 1 88 ? -1.986 6.805 -17.042 1.00 86.62 88 GLU A CA 1
ATOM 643 C C . GLU A 1 88 ? -1.412 5.501 -16.463 1.00 86.62 88 GLU A C 1
ATOM 645 O O . GLU A 1 88 ? -0.806 4.712 -17.190 1.00 86.62 88 GLU A O 1
ATOM 650 N N . ALA A 1 89 ? -1.649 5.227 -15.175 1.00 88.50 89 ALA A N 1
ATOM 651 C CA . ALA A 1 89 ? -1.202 3.995 -14.525 1.00 88.50 89 ALA A CA 1
ATOM 652 C C . ALA A 1 89 ? -1.925 2.734 -15.031 1.00 88.50 89 ALA A C 1
ATOM 654 O O . ALA A 1 89 ? -1.317 1.664 -15.059 1.00 88.50 89 ALA A O 1
ATOM 655 N N . LYS A 1 90 ? -3.172 2.838 -15.522 1.00 85.31 90 LYS A N 1
ATOM 656 C CA . LYS A 1 90 ? -3.902 1.709 -16.144 1.00 85.31 90 LYS A CA 1
ATOM 657 C C . LYS A 1 90 ? -3.146 1.061 -17.299 1.00 85.31 90 LYS A C 1
ATOM 659 O O . LYS A 1 90 ? -3.249 -0.150 -17.480 1.00 85.31 90 LYS A O 1
ATOM 664 N N . LEU A 1 91 ? -2.364 1.836 -18.051 1.00 87.75 91 LEU A N 1
ATOM 665 C CA . LEU A 1 91 ? -1.515 1.299 -19.119 1.00 87.75 91 LEU A CA 1
ATOM 666 C C . LEU A 1 91 ? -0.392 0.410 -18.569 1.00 87.75 91 LEU A C 1
ATOM 668 O O . LEU A 1 91 ? 0.040 -0.523 -19.237 1.00 87.75 91 LEU A O 1
ATOM 672 N N . ILE A 1 92 ? 0.073 0.689 -17.351 1.00 89.94 92 ILE A N 1
ATOM 673 C CA . ILE A 1 92 ? 1.120 -0.077 -16.677 1.00 89.94 92 ILE A CA 1
ATOM 674 C C . ILE A 1 92 ? 0.529 -1.347 -16.052 1.00 89.94 92 ILE A C 1
ATOM 676 O O . ILE A 1 92 ? 1.132 -2.406 -16.208 1.00 89.94 92 ILE A O 1
ATOM 680 N N . TYR A 1 93 ? -0.659 -1.277 -15.426 1.00 86.62 93 TYR A N 1
ATOM 681 C CA . TYR A 1 93 ? -1.308 -2.420 -14.749 1.00 86.62 93 TYR A CA 1
ATOM 682 C C . TYR A 1 93 ? -1.516 -3.649 -15.640 1.00 86.62 93 TYR A C 1
ATOM 684 O O . TYR A 1 93 ? -1.540 -4.771 -15.150 1.00 86.62 93 TYR A O 1
ATOM 692 N N . GLN A 1 94 ? -1.592 -3.476 -16.960 1.00 86.38 94 GLN A N 1
ATOM 693 C CA . GLN A 1 94 ? -1.681 -4.592 -17.911 1.00 86.38 94 GLN A CA 1
ATOM 694 C C . GLN A 1 94 ? -0.386 -5.421 -18.018 1.00 86.38 94 GLN A C 1
ATOM 696 O O . GLN A 1 94 ? -0.367 -6.475 -18.657 1.00 86.38 94 GLN A O 1
ATOM 701 N N . HIS A 1 95 ? 0.712 -4.941 -17.439 1.00 90.50 95 HIS A N 1
ATOM 702 C CA . HIS A 1 95 ? 2.050 -5.506 -17.591 1.00 90.50 95 HIS A CA 1
ATOM 703 C C . HIS A 1 95 ? 2.720 -5.878 -16.270 1.00 90.50 95 HIS A C 1
ATOM 705 O O . HIS A 1 95 ? 3.870 -6.326 -16.302 1.00 90.50 95 HIS A O 1
ATOM 711 N N . ILE A 1 96 ? 2.035 -5.674 -15.143 1.00 90.50 96 ILE A N 1
ATOM 712 C CA . ILE A 1 96 ? 2.617 -5.808 -13.809 1.00 90.50 96 ILE A CA 1
ATOM 713 C C . ILE A 1 96 ? 1.704 -6.605 -12.877 1.00 90.50 96 ILE A C 1
ATOM 715 O O . ILE A 1 96 ? 0.487 -6.579 -13.037 1.00 90.50 96 ILE A O 1
ATOM 719 N N . SER A 1 97 ? 2.284 -7.298 -11.899 1.00 88.69 97 SER A N 1
ATOM 720 C CA . SER A 1 97 ? 1.543 -8.003 -10.840 1.00 88.69 97 SER A CA 1
ATOM 721 C C . SER A 1 97 ? 1.382 -7.189 -9.553 1.00 88.69 97 SER A C 1
ATOM 723 O O . SER A 1 97 ? 0.700 -7.617 -8.623 1.00 88.69 97 SER A O 1
ATOM 725 N N . THR A 1 98 ? 2.025 -6.023 -9.486 1.00 89.50 98 THR A N 1
ATOM 726 C CA . THR A 1 98 ? 2.063 -5.152 -8.304 1.00 89.50 98 THR A CA 1
ATOM 727 C C . THR A 1 98 ? 1.374 -3.815 -8.577 1.00 89.50 98 THR A C 1
ATOM 729 O O . THR A 1 98 ? 0.690 -3.654 -9.589 1.00 89.50 98 THR A O 1
ATOM 732 N N . ASP A 1 99 ? 1.523 -2.861 -7.659 1.00 89.50 99 ASP A N 1
ATOM 733 C CA . ASP A 1 99 ? 0.881 -1.552 -7.743 1.00 89.50 99 ASP A CA 1
ATOM 734 C C . ASP A 1 99 ? 1.851 -0.462 -8.256 1.00 89.50 99 ASP A C 1
ATOM 736 O O . ASP A 1 99 ? 3.080 -0.618 -8.197 1.00 89.50 99 ASP A O 1
ATOM 740 N N . VAL A 1 100 ? 1.308 0.649 -8.766 1.00 91.75 100 VAL A N 1
ATOM 741 C CA . VAL A 1 100 ? 2.079 1.835 -9.165 1.00 91.75 100 VAL A CA 1
ATOM 742 C C . VAL A 1 100 ? 2.007 2.874 -8.055 1.00 91.75 100 VAL A C 1
ATOM 744 O O . VAL A 1 100 ? 0.952 3.400 -7.714 1.00 91.75 100 VAL A O 1
ATOM 747 N N . TRP A 1 101 ? 3.170 3.236 -7.541 1.00 93.25 101 TRP A N 1
ATOM 748 C CA . TRP A 1 101 ? 3.348 4.144 -6.424 1.00 93.25 101 TRP A CA 1
ATOM 749 C C . TRP A 1 101 ? 3.988 5.448 -6.874 1.00 93.25 101 TRP A C 1
ATOM 751 O O . TRP A 1 101 ? 4.856 5.490 -7.752 1.00 93.25 101 TRP A O 1
ATOM 761 N N . ALA A 1 102 ? 3.616 6.525 -6.199 1.00 93.62 102 ALA A N 1
ATOM 762 C CA . ALA A 1 102 ? 4.305 7.796 -6.286 1.00 93.62 102 ALA A CA 1
ATOM 763 C C . ALA A 1 102 ? 5.114 8.044 -5.007 1.00 93.62 102 ALA A C 1
ATOM 765 O O . ALA A 1 102 ? 4.688 7.718 -3.906 1.00 93.62 102 ALA A O 1
ATOM 766 N N . LYS A 1 103 ? 6.287 8.663 -5.125 1.00 94.06 103 LYS A N 1
ATOM 767 C CA . LYS A 1 103 ? 7.032 9.201 -3.979 1.00 94.06 103 LYS A CA 1
ATOM 768 C C . LYS A 1 103 ? 7.395 10.650 -4.257 1.00 94.06 103 LYS A C 1
ATOM 770 O O . LYS A 1 103 ? 8.095 10.922 -5.232 1.00 94.06 103 LYS A O 1
ATOM 775 N N . ILE A 1 104 ? 6.937 11.578 -3.417 1.00 91.75 104 ILE A N 1
ATOM 776 C CA . ILE A 1 104 ? 7.271 12.999 -3.580 1.00 91.75 104 ILE A CA 1
ATOM 777 C C . ILE A 1 104 ? 8.698 13.256 -3.092 1.00 91.75 104 ILE A C 1
ATOM 779 O O . ILE A 1 104 ? 9.071 12.892 -1.975 1.00 91.75 104 ILE A O 1
ATOM 783 N N . GLU A 1 105 ? 9.496 13.900 -3.941 1.00 87.56 105 GLU A N 1
ATOM 784 C CA . GLU A 1 105 ? 10.875 14.306 -3.680 1.00 87.56 105 GLU A CA 1
ATOM 785 C C . GLU A 1 105 ? 11.068 15.757 -4.141 1.00 87.56 105 GLU A C 1
ATOM 787 O O . GLU A 1 105 ? 11.300 16.054 -5.316 1.00 87.56 105 GLU A O 1
ATOM 792 N N . GLY A 1 106 ? 10.930 16.693 -3.197 1.00 88.62 106 GLY A N 1
ATOM 793 C CA . GLY A 1 106 ? 10.942 18.124 -3.493 1.00 88.62 106 GLY A CA 1
ATOM 794 C C . GLY A 1 106 ? 9.746 18.521 -4.358 1.00 88.62 106 GLY A C 1
ATOM 795 O O . GLY A 1 106 ? 8.605 18.412 -3.922 1.00 88.62 106 GLY A O 1
ATOM 796 N N . LYS A 1 107 ? 10.012 18.993 -5.581 1.00 88.69 107 LYS A N 1
ATOM 797 C CA . LYS A 1 107 ? 8.981 19.398 -6.556 1.00 88.69 107 LYS A CA 1
ATOM 798 C C . LYS A 1 107 ? 8.597 18.291 -7.541 1.00 88.69 107 LYS A C 1
ATOM 800 O O . LYS A 1 107 ? 7.762 18.527 -8.404 1.00 88.69 107 LYS A O 1
ATOM 805 N N . ASN A 1 108 ? 9.234 17.127 -7.447 1.00 92.94 108 ASN A N 1
ATOM 806 C CA . ASN A 1 108 ? 9.030 16.030 -8.379 1.00 92.94 108 ASN A CA 1
ATOM 807 C C . ASN A 1 108 ? 8.344 14.854 -7.681 1.00 92.94 108 ASN A C 1
ATOM 809 O O . ASN A 1 108 ? 8.484 14.655 -6.475 1.00 92.94 108 ASN A O 1
ATOM 813 N N . ALA A 1 109 ? 7.651 14.038 -8.463 1.00 93.19 109 ALA A N 1
ATOM 814 C CA . ALA A 1 109 ? 7.110 12.756 -8.056 1.00 93.19 109 ALA A CA 1
ATOM 815 C C . ALA A 1 109 ? 7.866 11.641 -8.779 1.00 93.19 109 ALA A C 1
ATOM 817 O O . ALA A 1 109 ? 7.901 11.578 -10.009 1.00 93.19 109 ALA A O 1
ATOM 818 N N . ARG A 1 110 ? 8.476 10.739 -8.019 1.00 95.31 110 ARG A N 1
ATOM 819 C CA . ARG A 1 110 ? 9.079 9.532 -8.571 1.00 95.31 110 ARG A CA 1
ATOM 820 C C . ARG A 1 110 ? 8.004 8.466 -8.745 1.00 95.31 110 ARG A C 1
ATOM 822 O O . ARG A 1 110 ? 7.302 8.155 -7.789 1.00 95.31 110 ARG A O 1
ATOM 829 N N . CYS A 1 111 ? 7.909 7.918 -9.951 1.00 94.31 111 CYS A N 1
ATOM 830 C CA . CYS A 1 111 ? 7.041 6.795 -10.288 1.00 94.31 111 CYS A CA 1
ATOM 831 C C . CYS A 1 111 ? 7.776 5.491 -9.982 1.00 94.31 111 CYS A C 1
ATOM 833 O O . CYS A 1 111 ? 8.901 5.286 -10.457 1.00 94.31 111 CYS A O 1
ATOM 835 N N . LEU A 1 112 ? 7.155 4.631 -9.183 1.00 95.81 112 LEU A N 1
ATOM 836 C CA . LEU A 1 112 ? 7.706 3.372 -8.700 1.00 95.81 112 LEU A CA 1
ATOM 837 C C . LEU A 1 112 ? 6.679 2.259 -8.904 1.00 95.81 112 LEU A C 1
ATOM 839 O O . LEU A 1 112 ? 5.490 2.486 -8.752 1.00 95.81 112 LEU A O 1
ATOM 843 N N . ILE A 1 113 ? 7.132 1.059 -9.230 1.00 94.56 113 ILE A N 1
ATOM 844 C CA . ILE A 1 113 ? 6.296 -0.133 -9.376 1.00 94.56 113 ILE A CA 1
ATOM 845 C C . ILE A 1 113 ? 6.879 -1.207 -8.468 1.00 94.56 113 ILE A C 1
ATOM 847 O O . ILE A 1 113 ? 8.102 -1.400 -8.464 1.00 94.56 113 ILE A O 1
ATOM 851 N N . GLY A 1 114 ? 6.038 -1.867 -7.684 1.00 92.62 114 GLY A N 1
ATOM 852 C CA . GLY A 1 114 ? 6.458 -2.880 -6.722 1.00 92.62 114 GLY A CA 1
ATOM 853 C C . GLY A 1 114 ? 5.702 -2.762 -5.396 1.00 92.62 114 GLY A C 1
ATOM 854 O O . GLY A 1 114 ? 4.536 -2.371 -5.410 1.00 92.62 114 GLY A O 1
ATOM 855 N N . PRO A 1 115 ? 6.346 -3.076 -4.258 1.00 92.00 115 PRO A N 1
ATOM 856 C CA . PRO A 1 115 ? 7.656 -3.714 -4.165 1.00 92.00 115 PRO A CA 1
ATOM 857 C C . PRO A 1 115 ? 7.616 -5.164 -4.672 1.00 92.00 115 PRO A C 1
ATOM 859 O O . PRO A 1 115 ? 6.621 -5.863 -4.522 1.00 92.00 115 PRO A O 1
ATOM 862 N N . TYR A 1 116 ? 8.725 -5.639 -5.233 1.00 90.50 116 TYR A N 1
ATOM 863 C CA . TYR A 1 116 ? 8.918 -7.036 -5.621 1.00 90.50 116 TYR A CA 1
ATOM 864 C C . TYR A 1 116 ? 9.857 -7.733 -4.646 1.00 90.50 116 TYR A C 1
ATOM 866 O O . TYR A 1 116 ? 10.898 -7.187 -4.273 1.00 90.50 116 TYR A O 1
ATOM 874 N N . GLN A 1 117 ? 9.535 -8.974 -4.294 1.00 88.25 117 GLN A N 1
ATOM 875 C CA . GLN A 1 117 ? 10.402 -9.802 -3.454 1.00 88.25 117 GLN A CA 1
ATOM 876 C C . GLN A 1 117 ? 11.477 -10.553 -4.248 1.00 88.25 117 GLN A C 1
ATOM 878 O O . GLN A 1 117 ? 12.467 -10.996 -3.677 1.00 88.25 117 GLN A O 1
ATOM 883 N N . ASP A 1 118 ? 11.287 -10.674 -5.561 1.00 88.88 118 ASP A N 1
ATOM 884 C CA . ASP A 1 118 ? 12.141 -11.443 -6.455 1.00 88.88 118 ASP A CA 1
ATOM 885 C C . ASP A 1 118 ? 12.631 -10.580 -7.628 1.00 88.88 118 ASP A C 1
ATOM 887 O O . ASP A 1 118 ? 11.857 -9.895 -8.306 1.00 88.88 118 ASP A O 1
ATOM 891 N N . PHE A 1 119 ? 13.942 -10.628 -7.877 1.00 92.31 119 PHE A N 1
ATOM 892 C CA . PHE A 1 119 ? 14.573 -9.847 -8.940 1.00 92.31 119 PHE A CA 1
ATOM 893 C C . PHE A 1 119 ? 14.172 -10.332 -10.335 1.00 92.31 119 PHE A C 1
ATOM 895 O O . PHE A 1 119 ? 14.055 -9.521 -11.255 1.00 92.31 119 PHE A O 1
ATOM 902 N N . SER A 1 120 ? 13.947 -11.638 -10.513 1.00 92.44 120 SER A N 1
ATOM 903 C CA . SER A 1 120 ? 13.566 -12.203 -11.812 1.00 92.44 120 SER A CA 1
ATOM 904 C C . SER A 1 120 ? 12.213 -11.653 -12.271 1.00 92.44 120 SER A C 1
ATOM 906 O O . SER A 1 120 ? 12.074 -11.208 -13.414 1.00 92.44 120 SER A O 1
ATOM 908 N N . THR A 1 121 ? 11.253 -11.576 -11.351 1.00 93.62 121 THR A N 1
ATOM 909 C CA . THR A 1 121 ? 9.917 -11.010 -11.559 1.00 93.62 121 THR A CA 1
ATOM 910 C C . THR A 1 121 ? 10.002 -9.520 -11.880 1.00 93.62 121 THR A C 1
ATOM 912 O O . THR A 1 121 ? 9.526 -9.101 -12.937 1.00 93.62 121 THR A O 1
ATOM 915 N N . ALA A 1 122 ? 10.716 -8.738 -11.059 1.00 95.06 122 ALA A N 1
ATOM 916 C CA . ALA A 1 122 ? 10.932 -7.312 -11.316 1.00 95.06 122 ALA A CA 1
ATOM 917 C C . ALA A 1 122 ? 11.583 -7.064 -12.691 1.00 95.06 122 ALA A C 1
ATOM 919 O O . ALA A 1 122 ? 11.196 -6.161 -13.428 1.00 95.06 122 ALA A O 1
ATOM 920 N N . ASN A 1 123 ? 12.553 -7.891 -13.088 1.00 94.56 123 ASN A N 1
ATOM 921 C CA . ASN A 1 123 ? 13.229 -7.757 -14.376 1.00 94.56 123 ASN A CA 1
ATOM 922 C C . ASN A 1 123 ? 12.349 -8.196 -15.562 1.00 94.56 123 ASN A C 1
ATOM 924 O O . ASN A 1 123 ? 12.439 -7.625 -16.653 1.00 94.56 123 ASN A O 1
ATOM 928 N N . LYS A 1 124 ? 11.492 -9.206 -15.379 1.00 95.69 124 LYS A N 1
ATOM 929 C CA . LYS A 1 124 ? 10.504 -9.625 -16.383 1.00 95.69 124 LYS A CA 1
ATOM 930 C C . LYS A 1 124 ? 9.504 -8.501 -16.649 1.00 95.69 124 LYS A C 1
ATOM 932 O O . LYS A 1 124 ? 9.284 -8.153 -17.809 1.00 95.69 124 LYS A O 1
ATOM 937 N N . GLU A 1 125 ? 8.948 -7.914 -15.597 1.00 96.25 125 GLU A N 1
ATOM 938 C CA . GLU A 1 125 ? 7.963 -6.837 -15.712 1.00 96.25 125 GLU A CA 1
ATOM 939 C C . GLU A 1 125 ? 8.593 -5.533 -16.192 1.00 96.25 125 GLU A C 1
ATOM 941 O O . GLU A 1 125 ? 8.026 -4.873 -17.059 1.00 96.25 125 GLU A O 1
ATOM 946 N N . LEU A 1 126 ? 9.832 -5.228 -15.786 1.00 95.62 126 LEU A N 1
ATOM 947 C CA . LEU A 1 126 ? 10.602 -4.122 -16.358 1.00 95.62 126 LEU A CA 1
ATOM 948 C C . LEU A 1 126 ? 10.654 -4.209 -17.890 1.00 95.62 126 LEU A C 1
ATOM 950 O O . LEU A 1 126 ? 10.448 -3.211 -18.578 1.00 95.62 126 LEU A O 1
ATOM 954 N N . LYS A 1 127 ? 10.925 -5.397 -18.446 1.00 95.19 127 LYS A N 1
ATOM 955 C CA . LYS A 1 127 ? 10.967 -5.590 -19.905 1.00 95.19 127 LYS A CA 1
ATOM 956 C C . LYS A 1 127 ? 9.612 -5.339 -20.557 1.00 95.19 127 LYS A C 1
ATOM 958 O O . LYS A 1 127 ? 9.591 -4.882 -21.695 1.00 95.19 127 LYS A O 1
ATOM 963 N N . ALA A 1 128 ? 8.508 -5.654 -19.883 1.00 94.88 128 ALA A N 1
ATOM 964 C CA . ALA A 1 128 ? 7.169 -5.366 -20.382 1.00 94.88 128 ALA A CA 1
ATOM 965 C C . ALA A 1 128 ? 6.880 -3.858 -20.326 1.00 94.88 128 ALA A C 1
ATOM 967 O O . ALA A 1 128 ? 6.535 -3.272 -21.349 1.00 94.88 128 ALA A O 1
ATOM 968 N N . VAL A 1 129 ? 7.151 -3.212 -19.190 1.00 93.94 129 VAL A N 1
ATOM 969 C CA . VAL A 1 129 ? 6.968 -1.767 -18.987 1.00 93.94 129 VAL A CA 1
ATOM 970 C C . VAL A 1 129 ? 7.792 -0.948 -19.985 1.00 93.94 129 VAL A C 1
ATOM 972 O O . VAL A 1 129 ? 7.262 -0.031 -20.603 1.00 93.94 129 VAL A O 1
ATOM 975 N N . LYS A 1 130 ? 9.054 -1.314 -20.251 1.00 94.50 130 LYS A N 1
ATOM 976 C CA . LYS A 1 130 ? 9.917 -0.618 -21.230 1.00 94.50 130 LYS A CA 1
ATOM 977 C C . LYS A 1 130 ? 9.410 -0.678 -22.679 1.00 94.50 130 LYS A C 1
ATOM 979 O O . LYS A 1 130 ? 9.894 0.094 -23.507 1.00 94.50 130 LYS A O 1
ATOM 984 N N . LYS A 1 131 ? 8.480 -1.585 -23.019 1.00 93.50 131 LYS A N 1
ATOM 985 C CA . LYS A 1 131 ? 7.851 -1.620 -24.357 1.00 93.50 131 LYS A CA 1
ATOM 986 C C . LYS A 1 131 ? 6.894 -0.449 -24.564 1.00 93.50 131 LYS A C 1
ATOM 988 O O . LYS A 1 131 ? 6.681 -0.029 -25.701 1.00 93.50 131 LYS A O 1
ATOM 993 N N . LEU A 1 132 ? 6.351 0.098 -23.480 1.00 89.44 132 LEU A N 1
ATOM 994 C CA . LEU A 1 132 ? 5.565 1.318 -23.514 1.00 89.44 132 LEU A CA 1
ATOM 995 C C . LEU A 1 132 ? 6.512 2.497 -23.768 1.00 89.44 132 LEU A C 1
ATOM 997 O O . LEU A 1 132 ? 7.485 2.707 -23.042 1.00 89.44 132 LEU A O 1
ATOM 1001 N N . GLN A 1 133 ? 6.221 3.282 -24.807 1.00 85.62 133 GLN A N 1
ATOM 1002 C CA . GLN A 1 133 ? 7.076 4.393 -25.239 1.00 85.62 133 GLN A CA 1
ATOM 1003 C C . GLN A 1 133 ? 7.505 5.363 -24.118 1.00 85.62 133 GLN A C 1
ATOM 1005 O O . GLN A 1 133 ? 8.686 5.718 -24.117 1.00 85.62 133 GLN A O 1
ATOM 1010 N N . PRO A 1 134 ? 6.642 5.771 -23.161 1.00 88.56 134 PRO A N 1
ATOM 1011 C CA . PRO A 1 134 ? 7.052 6.712 -22.115 1.00 88.56 134 PRO A CA 1
ATOM 1012 C C . PRO A 1 134 ? 8.002 6.119 -21.059 1.00 88.56 134 PRO A C 1
ATOM 1014 O O . PRO A 1 134 ? 8.617 6.883 -20.322 1.00 88.56 134 PRO A O 1
ATOM 1017 N N . TYR A 1 135 ? 8.169 4.792 -20.985 1.00 91.81 135 TYR A N 1
ATOM 1018 C CA . TYR A 1 135 ? 8.900 4.129 -19.892 1.00 91.81 135 TYR A CA 1
ATOM 1019 C C . TYR A 1 135 ? 10.168 3.393 -20.352 1.00 91.81 135 TYR A C 1
ATOM 1021 O O . TYR A 1 135 ? 10.677 2.516 -19.654 1.00 91.81 135 TYR A O 1
ATOM 1029 N N . LYS A 1 136 ? 10.729 3.744 -21.517 1.00 91.00 136 LYS A N 1
ATOM 1030 C CA . LYS A 1 136 ? 11.971 3.133 -22.043 1.00 91.00 136 LYS A CA 1
ATOM 1031 C C . LYS A 1 136 ? 13.160 3.260 -21.088 1.00 91.00 136 LYS A C 1
ATOM 1033 O O . LYS A 1 136 ? 13.974 2.341 -20.986 1.00 91.00 136 LYS A O 1
ATOM 1038 N N . GLU A 1 137 ? 13.220 4.372 -20.365 1.00 90.06 137 GLU A N 1
ATOM 1039 C CA . GLU A 1 137 ? 14.262 4.690 -19.383 1.00 90.06 137 GLU A CA 1
ATOM 1040 C C . GLU A 1 137 ? 14.007 4.045 -18.011 1.00 90.06 137 GLU A C 1
ATOM 1042 O O . GLU A 1 137 ? 14.762 4.285 -17.072 1.00 90.06 137 GLU A O 1
ATOM 1047 N N . ALA A 1 138 ? 12.967 3.214 -17.866 1.00 94.75 138 ALA A N 1
ATOM 1048 C CA . ALA A 1 138 ? 12.722 2.512 -16.616 1.00 94.75 138 ALA A CA 1
ATOM 1049 C C . ALA A 1 138 ? 13.874 1.550 -16.276 1.00 94.75 138 ALA A C 1
ATOM 1051 O O . ALA A 1 138 ? 14.511 0.957 -17.164 1.00 94.75 138 ALA A O 1
ATOM 1052 N N . PHE A 1 139 ? 14.116 1.379 -14.976 1.00 95.25 139 PHE A N 1
ATOM 1053 C CA . PHE A 1 139 ? 15.153 0.507 -14.419 1.00 95.25 139 PHE A CA 1
ATOM 1054 C C . PHE A 1 139 ? 14.749 -0.018 -13.036 1.00 95.25 139 PHE A C 1
ATOM 1056 O O . PHE A 1 139 ? 13.896 0.565 -12.366 1.00 95.25 139 PHE A O 1
ATOM 1063 N N . VAL A 1 140 ? 15.365 -1.119 -12.598 1.00 95.81 140 VAL A N 1
ATOM 1064 C CA . VAL A 1 140 ? 15.128 -1.700 -11.266 1.00 95.81 140 VAL A CA 1
ATOM 1065 C C . VAL A 1 140 ? 16.004 -1.002 -10.228 1.00 95.81 140 VAL A C 1
ATOM 1067 O O . VAL A 1 140 ? 17.144 -0.644 -10.499 1.00 95.81 140 VAL A O 1
ATOM 1070 N N . ARG A 1 141 ? 15.492 -0.829 -9.016 1.00 94.44 141 ARG A N 1
ATOM 1071 C CA . ARG A 1 141 ? 16.204 -0.392 -7.821 1.00 94.44 141 ARG A CA 1
ATOM 1072 C C . ARG A 1 141 ? 16.185 -1.511 -6.792 1.00 94.44 141 ARG A C 1
ATOM 1074 O O . ARG A 1 141 ? 15.192 -2.219 -6.677 1.00 94.44 141 ARG A O 1
ATOM 1081 N N . GLU A 1 142 ? 17.267 -1.638 -6.040 1.00 92.81 142 GLU A N 1
ATOM 1082 C CA . GLU A 1 142 ? 17.431 -2.625 -4.976 1.00 92.81 142 GLU A CA 1
ATOM 1083 C C . GLU A 1 142 ? 17.513 -1.943 -3.612 1.00 92.81 142 GLU A C 1
ATOM 1085 O O . GLU A 1 142 ? 18.349 -1.058 -3.385 1.00 92.81 142 GLU A O 1
ATOM 1090 N N . VAL A 1 143 ? 16.677 -2.411 -2.693 1.00 90.88 143 VAL A N 1
ATOM 1091 C CA . VAL A 1 143 ? 16.757 -2.147 -1.261 1.00 90.88 143 VAL A CA 1
ATOM 1092 C C . VAL A 1 143 ? 17.290 -3.403 -0.579 1.00 90.88 143 VAL A C 1
ATOM 1094 O O . VAL A 1 143 ? 16.590 -4.408 -0.517 1.00 90.88 143 VAL A O 1
ATOM 1097 N N . VAL A 1 144 ? 18.497 -3.331 -0.023 1.00 86.81 144 VAL A N 1
ATOM 1098 C CA . VAL A 1 144 ? 19.068 -4.415 0.789 1.00 86.81 144 VAL A CA 1
ATOM 1099 C C . VAL A 1 144 ? 18.562 -4.289 2.227 1.00 86.81 144 VAL A C 1
ATOM 1101 O O . VAL A 1 144 ? 18.617 -3.202 2.810 1.00 86.81 144 VAL A O 1
ATOM 1104 N N . LYS A 1 145 ? 18.085 -5.389 2.816 1.00 74.81 145 LYS A N 1
ATOM 1105 C CA . LYS A 1 145 ? 17.630 -5.424 4.213 1.00 74.81 145 LYS A CA 1
ATOM 1106 C C . LYS A 1 145 ? 18.763 -5.012 5.167 1.00 74.81 145 LYS A C 1
ATOM 1108 O O . LYS A 1 145 ? 19.879 -5.506 5.055 1.00 74.81 145 LYS A O 1
ATOM 1113 N N . GLY A 1 146 ? 18.478 -4.095 6.097 1.00 61.91 146 GLY A N 1
ATOM 1114 C CA . GLY A 1 146 ? 19.459 -3.573 7.063 1.00 61.91 146 GLY A CA 1
ATOM 1115 C C . GLY A 1 146 ? 20.392 -2.476 6.529 1.00 61.91 146 GLY A C 1
ATOM 1116 O O . GLY A 1 146 ? 21.238 -1.984 7.273 1.00 61.91 146 GLY A O 1
ATOM 1117 N N . ALA A 1 147 ? 20.248 -2.050 5.268 1.00 59.28 147 ALA A N 1
ATOM 1118 C CA . ALA A 1 147 ? 20.989 -0.899 4.760 1.00 59.28 147 ALA A CA 1
ATOM 1119 C C . ALA A 1 147 ? 20.390 0.415 5.308 1.00 59.28 147 ALA A C 1
ATOM 1121 O O . ALA A 1 147 ? 19.175 0.611 5.215 1.00 59.28 147 ALA A O 1
ATOM 1122 N N . PRO A 1 148 ? 21.207 1.345 5.841 1.00 48.94 148 PRO A N 1
ATOM 1123 C CA . PRO A 1 148 ? 20.706 2.632 6.309 1.00 48.94 148 PRO A CA 1
ATOM 1124 C C . PRO A 1 148 ? 20.040 3.409 5.159 1.00 48.94 148 PRO A C 1
ATOM 1126 O O . PRO A 1 148 ? 20.509 3.324 4.015 1.00 48.94 148 PRO A O 1
ATOM 1129 N N . PRO A 1 149 ? 18.968 4.182 5.433 1.00 47.94 149 PRO A N 1
ATOM 1130 C CA . PRO A 1 149 ? 18.293 4.983 4.420 1.00 47.94 149 PRO A CA 1
ATOM 1131 C C . PRO A 1 149 ? 19.301 5.931 3.771 1.00 47.94 149 PRO A C 1
ATOM 1133 O O . PRO A 1 149 ? 19.845 6.835 4.407 1.00 47.94 149 PRO A O 1
ATOM 1136 N N . VAL A 1 150 ? 19.580 5.707 2.486 1.00 48.41 150 VAL A N 1
ATOM 1137 C CA . VAL A 1 150 ? 20.466 6.580 1.719 1.00 48.41 150 VAL A CA 1
ATOM 1138 C C . VAL A 1 150 ? 19.679 7.842 1.392 1.00 48.41 150 VAL A C 1
ATOM 1140 O O . VAL A 1 150 ? 18.996 7.919 0.374 1.00 48.41 150 VAL A O 1
ATOM 1143 N N . VAL A 1 151 ? 19.777 8.837 2.272 1.00 42.31 151 VAL A N 1
ATOM 1144 C CA . VAL A 1 151 ? 19.520 10.228 1.903 1.00 42.31 151 VAL A CA 1
ATOM 1145 C C . VAL A 1 151 ? 20.577 10.565 0.859 1.00 42.31 151 VAL A C 1
ATOM 1147 O O . VAL A 1 151 ? 21.774 10.577 1.155 1.00 42.31 151 VAL A O 1
ATOM 1150 N N . GLU A 1 152 ? 20.146 10.727 -0.387 1.00 39.59 152 GLU A N 1
ATOM 1151 C CA . GLU A 1 152 ? 21.012 11.053 -1.512 1.00 39.59 152 GLU A CA 1
ATOM 1152 C C . GLU A 1 152 ? 21.637 12.430 -1.242 1.00 39.59 152 GLU A C 1
ATOM 1154 O O . GLU A 1 152 ? 21.052 13.476 -1.507 1.00 39.59 152 GLU A O 1
ATOM 1159 N N . LYS A 1 153 ? 22.821 12.446 -0.617 1.00 32.72 153 LYS A N 1
ATOM 1160 C CA . LYS A 1 153 ? 23.642 13.649 -0.513 1.00 32.72 153 LYS A CA 1
ATOM 1161 C C . LYS A 1 153 ? 24.069 13.986 -1.932 1.00 32.72 153 LYS A C 1
ATOM 1163 O O . LYS A 1 153 ? 24.927 13.302 -2.489 1.00 32.72 153 LYS A O 1
ATOM 1168 N N . THR A 1 154 ? 23.451 15.014 -2.505 1.00 31.41 154 THR A N 1
ATOM 1169 C CA . THR A 1 154 ? 23.837 15.630 -3.773 1.00 31.41 154 THR A CA 1
ATOM 1170 C C . THR A 1 154 ? 25.337 15.901 -3.752 1.00 31.41 154 THR A C 1
ATOM 1172 O O . THR A 1 154 ? 25.809 16.867 -3.153 1.00 31.41 154 THR A O 1
ATOM 1175 N N . LYS A 1 155 ? 26.112 15.012 -4.374 1.00 35.31 155 LYS A N 1
ATOM 1176 C CA . LYS A 1 155 ? 27.531 15.230 -4.612 1.00 35.31 155 LYS A CA 1
ATOM 1177 C C . LYS A 1 155 ? 27.603 16.218 -5.769 1.00 35.31 155 LYS A C 1
ATOM 1179 O O . LYS A 1 155 ? 27.327 15.853 -6.908 1.00 35.31 155 LYS A O 1
ATOM 1184 N N . LEU A 1 156 ? 27.894 17.475 -5.438 1.00 35.44 156 LEU A N 1
ATOM 1185 C CA . LEU A 1 156 ? 28.203 18.541 -6.386 1.00 35.44 156 LEU A CA 1
ATOM 1186 C C . LEU A 1 156 ? 29.203 18.015 -7.423 1.00 35.44 156 LEU A C 1
ATOM 1188 O O . LEU A 1 156 ? 30.342 17.685 -7.090 1.00 35.44 156 LEU A O 1
ATOM 1192 N N . ALA A 1 157 ? 28.752 17.900 -8.670 1.00 35.28 157 ALA A N 1
ATOM 1193 C CA . ALA A 1 157 ? 29.644 17.720 -9.801 1.00 35.28 157 ALA A CA 1
ATOM 1194 C C . ALA A 1 157 ? 30.457 19.018 -9.986 1.00 35.28 157 ALA A C 1
ATOM 1196 O O . ALA A 1 157 ? 29.877 20.104 -9.878 1.00 35.28 157 ALA A O 1
ATOM 1197 N N . PRO A 1 158 ? 31.773 18.947 -10.252 1.00 35.72 158 PRO A N 1
ATOM 1198 C CA . PRO A 1 158 ? 32.563 20.129 -10.560 1.00 35.72 158 PRO A CA 1
ATOM 1199 C C . PRO A 1 158 ? 32.067 20.783 -11.851 1.00 35.72 158 PRO A C 1
ATOM 1201 O O . PRO A 1 158 ? 31.760 20.105 -12.832 1.00 35.72 158 PRO A O 1
ATOM 1204 N N . ALA A 1 159 ? 32.000 22.110 -11.815 1.00 33.12 159 ALA A N 1
ATOM 1205 C CA . ALA A 1 159 ? 31.560 22.970 -12.897 1.00 33.12 159 ALA A CA 1
ATOM 1206 C C . ALA A 1 159 ? 32.328 22.695 -14.201 1.00 33.12 159 ALA A C 1
ATOM 1208 O O . ALA A 1 159 ? 33.532 22.932 -14.291 1.00 33.12 159 ALA A O 1
ATOM 1209 N N . VAL A 1 160 ? 31.606 22.252 -15.233 1.00 40.16 160 VAL A N 1
ATOM 1210 C CA . VAL A 1 160 ? 32.066 22.366 -16.617 1.00 40.16 160 VAL A CA 1
ATOM 1211 C C . VAL A 1 160 ? 31.651 23.744 -17.120 1.00 40.16 160 VAL A C 1
ATOM 1213 O O . VAL A 1 160 ? 30.475 24.109 -17.145 1.00 40.16 160 VAL A O 1
ATOM 1216 N N . VAL A 1 161 ? 32.674 24.513 -17.468 1.00 35.81 161 VAL A N 1
ATOM 1217 C CA . VAL A 1 161 ? 32.645 25.876 -17.988 1.00 35.81 161 VAL A CA 1
ATOM 1218 C C . VAL A 1 161 ? 31.682 25.975 -19.175 1.00 35.81 161 VAL A C 1
ATOM 1220 O O . VAL A 1 161 ? 31.939 25.433 -20.247 1.00 35.81 161 VAL A O 1
ATOM 1223 N N . SER A 1 162 ? 30.575 26.693 -18.987 1.00 31.34 162 SER A N 1
ATOM 1224 C CA . SER A 1 162 ? 29.671 27.088 -20.068 1.00 31.34 162 SER A CA 1
ATOM 1225 C C . SER A 1 162 ? 30.138 28.419 -20.657 1.00 31.34 162 SER A C 1
ATOM 1227 O O . SER A 1 162 ? 30.139 29.438 -19.967 1.00 31.34 162 SER A O 1
ATOM 1229 N N . LYS A 1 163 ? 30.521 28.421 -21.939 1.00 32.72 163 LYS A N 1
ATOM 1230 C CA . LYS A 1 163 ? 30.596 29.643 -22.751 1.00 32.72 163 LYS A CA 1
ATOM 1231 C C . LYS A 1 163 ? 29.191 29.978 -23.262 1.00 32.72 163 LYS A C 1
ATOM 1233 O O . LYS A 1 163 ? 28.502 29.117 -23.797 1.00 32.72 163 LYS A O 1
ATOM 1238 N N . SER A 1 164 ? 28.794 31.230 -23.064 1.00 34.16 164 SER A N 1
ATOM 1239 C CA . SER A 1 164 ? 27.534 31.843 -23.500 1.00 34.16 164 SER A CA 1
ATOM 1240 C C . SER A 1 164 ? 27.711 32.621 -24.816 1.00 34.16 164 SER A C 1
ATOM 1242 O O . SER A 1 164 ? 28.835 33.012 -25.132 1.00 34.16 164 SER A O 1
ATOM 1244 N N . SER A 1 165 ? 26.572 32.902 -25.474 1.00 34.59 165 SER A N 1
ATOM 1245 C CA . SER A 1 165 ? 26.234 33.921 -26.504 1.00 34.59 165 SER A CA 1
ATOM 1246 C C . SER A 1 165 ? 25.899 33.346 -27.903 1.00 34.59 165 SER A C 1
ATOM 1248 O O . SER A 1 165 ? 26.793 32.833 -28.560 1.00 34.59 165 SER A O 1
ATOM 1250 N N . THR A 1 166 ? 24.635 33.159 -28.353 1.00 34.88 166 THR A N 1
ATOM 1251 C CA . THR A 1 166 ? 23.427 34.022 -28.608 1.00 34.88 166 THR A CA 1
ATOM 1252 C C . THR A 1 166 ? 23.170 34.177 -30.158 1.00 34.88 166 THR A C 1
ATOM 1254 O O . THR A 1 166 ? 23.906 33.553 -30.916 1.00 34.88 166 THR A O 1
ATOM 1257 N N . PRO A 1 167 ? 22.078 34.804 -30.689 1.00 47.09 167 PRO A N 1
ATOM 1258 C CA . PRO A 1 167 ? 20.948 34.100 -31.353 1.00 47.09 167 PRO A CA 1
ATOM 1259 C C . PRO A 1 167 ? 20.408 34.737 -32.683 1.00 47.09 167 PRO A C 1
ATOM 1261 O O . PRO A 1 167 ? 20.511 35.943 -32.874 1.00 47.09 167 PRO A O 1
ATOM 1264 N N . LYS A 1 168 ? 19.732 33.986 -33.581 1.00 31.58 168 LYS A N 1
ATOM 1265 C CA . LYS A 1 168 ? 18.733 34.448 -34.614 1.00 31.58 168 LYS A CA 1
ATOM 1266 C C . LYS A 1 168 ? 18.421 33.292 -35.592 1.00 31.58 168 LYS A C 1
ATOM 1268 O O . LYS A 1 168 ? 19.279 32.438 -35.743 1.00 31.58 168 LYS A O 1
ATOM 1273 N N . ALA A 1 169 ? 17.301 33.152 -36.311 1.00 33.16 169 ALA A N 1
ATOM 1274 C CA . ALA A 1 169 ? 16.152 33.993 -36.680 1.00 33.16 169 ALA A CA 1
ATOM 1275 C C . ALA A 1 169 ? 14.947 33.057 -37.008 1.00 33.16 169 ALA A C 1
ATOM 1277 O O . ALA A 1 169 ? 15.159 31.915 -37.395 1.00 33.16 169 ALA A O 1
ATOM 1278 N N . ALA A 1 170 ? 13.710 33.403 -36.635 1.00 33.03 170 ALA A N 1
ATOM 1279 C CA . ALA A 1 170 ? 12.623 33.961 -37.468 1.00 33.03 170 ALA A CA 1
ATOM 1280 C C . ALA A 1 170 ? 11.950 33.020 -38.515 1.00 33.03 170 ALA A C 1
ATOM 1282 O O . ALA A 1 170 ? 12.570 32.521 -39.443 1.00 33.03 170 ALA A O 1
ATOM 1283 N N . THR A 1 171 ? 10.637 32.880 -38.300 1.00 35.66 171 THR A N 1
ATOM 1284 C CA . THR A 1 171 ? 9.469 32.235 -38.955 1.00 35.66 171 THR A CA 1
ATOM 1285 C C . THR A 1 171 ? 9.311 32.378 -40.492 1.00 35.66 171 THR A C 1
ATOM 1287 O O . THR A 1 171 ? 9.946 33.264 -41.059 1.00 35.66 171 THR A O 1
ATOM 1290 N N . PRO A 1 172 ? 8.419 31.599 -41.177 1.00 40.59 172 PRO A N 1
ATOM 1291 C CA . PRO A 1 172 ? 6.970 31.923 -41.213 1.00 40.59 172 PRO A CA 1
ATOM 1292 C C . PRO A 1 172 ? 5.937 30.761 -41.302 1.00 40.59 172 PRO A C 1
ATOM 1294 O O . PRO A 1 172 ? 6.084 29.808 -42.051 1.00 40.59 172 PRO A O 1
ATOM 1297 N N . ALA A 1 173 ? 4.856 30.942 -40.530 1.00 32.00 173 ALA A N 1
ATOM 1298 C CA . ALA A 1 173 ? 3.410 30.820 -40.809 1.00 32.00 173 ALA A CA 1
ATOM 1299 C C . ALA A 1 173 ? 2.760 29.723 -41.704 1.00 32.00 173 ALA A C 1
ATOM 1301 O O . ALA A 1 173 ? 3.101 29.546 -42.866 1.00 32.00 173 ALA A O 1
ATOM 1302 N N . ARG A 1 174 ? 1.582 29.289 -41.190 1.00 29.31 174 ARG A N 1
ATOM 1303 C CA . ARG A 1 174 ? 0.339 28.808 -41.862 1.00 29.31 174 ARG A CA 1
ATOM 1304 C C . ARG A 1 174 ? 0.380 27.336 -42.327 1.00 29.31 174 ARG A C 1
ATOM 1306 O O . ARG A 1 174 ? 1.287 26.936 -43.027 1.00 29.31 174 ARG A O 1
ATOM 1313 N N . GLN A 1 175 ? -0.583 26.475 -41.983 1.00 31.89 175 GLN A N 1
ATOM 1314 C CA . GLN A 1 175 ? -2.006 26.622 -42.298 1.00 31.89 175 GLN A CA 1
ATOM 1315 C C . GLN A 1 175 ? -2.939 25.960 -41.271 1.00 31.89 175 GLN A C 1
ATOM 1317 O O . GLN A 1 175 ? -2.793 24.798 -40.912 1.00 31.89 175 GLN A O 1
ATOM 1322 N N . SER A 1 176 ? -3.949 26.733 -40.876 1.00 31.22 176 SER A N 1
ATOM 1323 C CA . SER A 1 176 ? -5.242 26.251 -40.402 1.00 31.22 176 SER A CA 1
ATOM 1324 C C . SER A 1 176 ? -6.155 26.123 -41.621 1.00 31.22 176 SER A C 1
ATOM 1326 O O . SER A 1 176 ? -6.222 27.065 -42.413 1.00 31.22 176 SER A O 1
ATOM 1328 N N . THR A 1 177 ? -6.846 24.994 -41.775 1.00 29.30 177 THR A N 1
ATOM 1329 C CA . THR A 1 177 ? -8.097 24.926 -42.542 1.00 29.30 177 THR A CA 1
ATOM 1330 C C . THR A 1 177 ? -9.082 23.995 -41.843 1.00 29.30 177 THR A C 1
ATOM 1332 O O . THR A 1 177 ? -8.879 22.792 -41.712 1.00 29.30 177 THR A O 1
ATOM 1335 N N . THR A 1 178 ? -10.149 24.623 -41.370 1.00 31.70 178 THR A N 1
ATOM 1336 C CA . THR A 1 178 ? -11.430 24.066 -40.948 1.00 31.70 178 THR A CA 1
ATOM 1337 C C . THR A 1 178 ? -12.188 23.522 -42.156 1.00 31.70 178 THR A C 1
ATOM 1339 O O . THR A 1 178 ? -12.387 24.298 -43.085 1.00 31.70 178 THR A O 1
ATOM 1342 N N . ILE A 1 179 ? -12.702 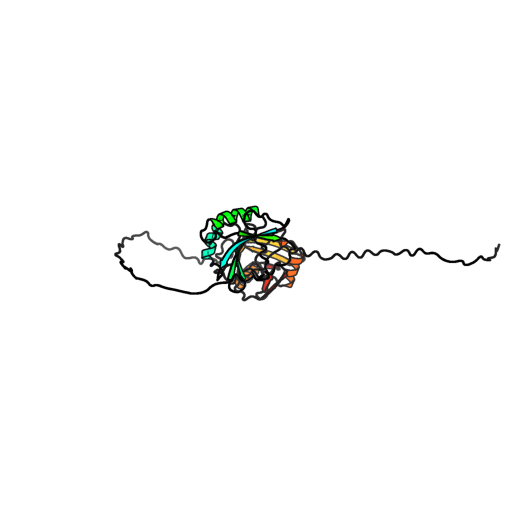22.283 -42.106 1.00 33.41 179 ILE A N 1
ATOM 1343 C CA . ILE A 1 179 ? -13.980 21.891 -42.740 1.00 33.41 179 ILE A CA 1
ATOM 1344 C C . ILE A 1 179 ? -14.653 20.798 -41.878 1.00 33.41 179 ILE A C 1
ATOM 1346 O O . ILE A 1 179 ? -14.068 19.752 -41.616 1.00 33.41 179 ILE A O 1
ATOM 1350 N N . ILE A 1 180 ? -15.891 21.058 -41.451 1.00 34.50 180 ILE A N 1
ATOM 1351 C CA . ILE A 1 180 ? -16.903 20.139 -40.884 1.00 34.50 180 ILE A CA 1
ATOM 1352 C C . ILE A 1 180 ? -18.224 20.503 -41.618 1.00 34.50 180 ILE A C 1
ATOM 1354 O O . ILE A 1 180 ? -18.337 21.668 -42.010 1.00 34.50 180 ILE A O 1
ATOM 1358 N N . PRO A 1 181 ? -19.308 19.696 -41.647 1.00 49.53 181 PRO A N 1
ATOM 1359 C CA . PRO A 1 181 ? -19.555 18.316 -42.106 1.00 49.53 181 PRO A CA 1
ATOM 1360 C C . PRO A 1 181 ? -20.596 18.306 -43.276 1.00 49.53 181 PRO A C 1
ATOM 1362 O O . PRO A 1 181 ? -20.882 19.362 -43.841 1.00 49.53 181 PRO A O 1
ATOM 1365 N N . PRO A 1 182 ? -21.233 17.166 -43.629 1.00 38.94 182 PRO A N 1
ATOM 1366 C CA . PRO A 1 182 ? -22.573 16.951 -43.065 1.00 38.94 182 PRO A CA 1
ATOM 1367 C C . PRO A 1 182 ? -22.901 15.503 -42.662 1.00 38.94 182 PRO A C 1
ATOM 1369 O O . PRO A 1 182 ? -22.275 14.531 -43.072 1.00 38.94 182 PRO A O 1
ATOM 1372 N N . ALA A 1 183 ? -23.918 15.426 -41.807 1.00 35.91 183 ALA A N 1
ATOM 1373 C CA . ALA A 1 183 ? -24.515 14.251 -41.198 1.00 35.91 183 ALA A CA 1
ATOM 1374 C C . ALA A 1 183 ? -25.198 13.288 -42.187 1.00 35.91 183 ALA A C 1
ATOM 1376 O O . ALA A 1 183 ? -25.715 13.699 -43.223 1.00 35.91 183 ALA A O 1
ATOM 1377 N N . SER A 1 184 ? -25.342 12.030 -41.760 1.00 37.50 184 SER A N 1
ATOM 1378 C CA . SER A 1 184 ? -26.517 11.223 -42.091 1.00 37.50 184 SER A CA 1
ATOM 1379 C C . SER A 1 184 ? -27.017 10.527 -40.825 1.00 37.50 184 SER A C 1
ATOM 1381 O O . SER A 1 184 ? -26.289 9.781 -40.171 1.00 37.50 184 SER A O 1
ATOM 1383 N N . SER A 1 185 ? -28.256 10.857 -40.473 1.00 37.19 185 SER A N 1
ATOM 1384 C CA . SER A 1 185 ? -29.052 10.292 -39.390 1.00 37.19 185 SER A CA 1
ATOM 1385 C C . SER A 1 185 ? -30.155 9.407 -39.975 1.00 37.19 185 SER A C 1
ATOM 1387 O O . SER A 1 185 ? -30.577 9.616 -41.110 1.00 37.19 185 SER A O 1
ATOM 1389 N N . ALA A 1 186 ? -30.706 8.560 -39.098 1.00 35.19 186 ALA A N 1
ATOM 1390 C CA . ALA A 1 186 ? -31.913 7.730 -39.214 1.00 35.19 186 ALA A CA 1
ATOM 1391 C C . ALA A 1 186 ? -31.684 6.334 -39.831 1.00 35.19 186 ALA A C 1
ATOM 1393 O O . ALA A 1 186 ? -31.090 6.197 -40.889 1.00 35.19 186 ALA A O 1
ATOM 1394 N N . LYS A 1 187 ? -32.153 5.240 -39.214 1.00 37.78 187 LYS A N 1
ATOM 1395 C CA . LYS A 1 187 ? -33.497 5.077 -38.637 1.00 37.78 187 LYS A CA 1
ATOM 1396 C C . LYS A 1 187 ? -33.551 4.020 -37.511 1.00 37.78 187 LYS A C 1
ATOM 1398 O O . LYS A 1 187 ? -33.009 2.930 -37.652 1.00 37.78 187 LYS A O 1
ATOM 1403 N N . ILE A 1 188 ? -34.230 4.378 -36.419 1.00 43.25 188 ILE A N 1
ATOM 1404 C CA . ILE A 1 188 ? -34.658 3.539 -35.279 1.00 43.25 188 ILE A CA 1
ATOM 1405 C C . ILE A 1 188 ? -35.930 2.769 -35.671 1.00 43.25 188 ILE A C 1
ATOM 1407 O O . ILE A 1 188 ? -36.718 3.360 -36.405 1.00 43.25 188 ILE A O 1
ATOM 1411 N N . GLU A 1 189 ? -36.158 1.543 -35.153 1.00 44.88 189 GLU A N 1
ATOM 1412 C CA . GLU A 1 189 ? -37.443 1.104 -34.535 1.00 44.88 189 GLU A CA 1
ATOM 1413 C C . GLU A 1 189 ? -37.429 -0.344 -33.955 1.00 44.88 189 GLU A C 1
ATOM 1415 O O . GLU A 1 189 ? -36.453 -1.058 -34.177 1.00 44.88 189 GLU A O 1
ATOM 1420 N N . PRO A 1 190 ? -38.395 -0.765 -33.096 1.00 45.97 190 PRO A N 1
ATOM 1421 C CA . PRO A 1 190 ? -38.140 -1.008 -31.668 1.00 45.97 190 PRO A CA 1
ATOM 1422 C C . PRO A 1 190 ? -38.598 -2.398 -31.165 1.00 45.97 190 PRO A C 1
ATOM 1424 O O . PRO A 1 190 ? -39.441 -3.051 -31.777 1.00 45.97 190 PRO A O 1
ATOM 1427 N N . ILE A 1 191 ? -38.168 -2.817 -29.967 1.00 42.25 191 ILE A N 1
ATOM 1428 C CA . ILE A 1 191 ? -38.854 -3.893 -29.224 1.00 42.25 191 ILE A CA 1
ATOM 1429 C C . ILE A 1 191 ? -39.193 -3.428 -27.803 1.00 42.25 191 ILE A C 1
ATOM 1431 O O . ILE A 1 191 ? -38.377 -3.432 -26.890 1.00 42.25 191 ILE A O 1
ATOM 1435 N N . LYS A 1 192 ? -40.444 -2.967 -27.714 1.00 41.50 192 LYS A N 1
ATOM 1436 C CA . LYS A 1 192 ? -41.445 -3.083 -26.643 1.00 41.50 192 LYS A CA 1
ATOM 1437 C C . LYS A 1 192 ? -40.954 -3.414 -25.224 1.00 41.50 192 LYS A C 1
ATOM 1439 O O . LYS A 1 192 ? -40.630 -4.547 -24.890 1.00 41.50 192 LYS A O 1
ATOM 1444 N N . THR A 1 193 ? -41.093 -2.402 -24.378 1.00 41.09 193 THR A N 1
ATOM 1445 C CA . THR A 1 193 ? -41.321 -2.451 -22.932 1.00 41.09 193 THR A CA 1
ATOM 1446 C C . THR A 1 193 ? -42.614 -3.186 -22.563 1.00 41.09 193 THR A C 1
ATOM 1448 O O . THR A 1 193 ? -43.645 -2.921 -23.172 1.00 41.09 193 THR A O 1
ATOM 1451 N N . VAL A 1 194 ? -42.586 -3.987 -21.489 1.00 45.50 194 VAL A N 1
ATOM 1452 C CA . VAL A 1 194 ? -43.665 -4.097 -20.478 1.00 45.50 194 VAL A CA 1
ATOM 1453 C C . VAL A 1 194 ? -42.991 -4.336 -19.108 1.00 45.50 194 VAL A C 1
ATOM 1455 O O . VAL A 1 194 ? -41.936 -4.969 -19.070 1.00 45.50 194 VAL A O 1
ATOM 1458 N N . PRO A 1 195 ? -43.503 -3.747 -18.008 1.00 54.41 195 PRO A N 1
ATOM 1459 C CA . PRO A 1 195 ? -42.698 -3.359 -16.861 1.00 54.41 195 PRO A CA 1
ATOM 1460 C C . PRO A 1 195 ? -42.739 -4.390 -15.739 1.00 54.41 195 PRO A C 1
ATOM 1462 O O . PRO A 1 195 ? -43.801 -4.894 -15.384 1.00 54.41 195 PRO A O 1
ATOM 1465 N N . GLU A 1 196 ? -41.604 -4.597 -15.082 1.00 44.38 196 GLU A N 1
ATOM 1466 C CA . GLU A 1 196 ? -41.580 -5.283 -13.800 1.00 44.38 196 GLU A CA 1
ATOM 1467 C C . GLU A 1 196 ? -40.684 -4.511 -12.839 1.00 44.38 196 GLU A C 1
ATOM 1469 O O . GLU A 1 196 ? -39.461 -4.580 -12.868 1.00 44.38 196 GLU A O 1
ATOM 1474 N N . LYS A 1 197 ? -41.365 -3.656 -12.069 1.00 43.38 197 LYS A N 1
ATOM 1475 C CA . LYS A 1 197 ? -41.070 -3.298 -10.683 1.00 43.38 197 LYS A CA 1
ATOM 1476 C C . LYS A 1 197 ? -39.577 -3.348 -10.348 1.00 43.38 197 LYS A C 1
ATOM 1478 O O . LYS A 1 197 ? -39.055 -4.383 -9.947 1.00 43.38 197 LYS A O 1
ATOM 1483 N N . ALA A 1 198 ? -38.924 -2.190 -10.448 1.00 41.97 198 ALA A N 1
ATOM 1484 C CA . ALA A 1 198 ? -37.650 -1.937 -9.793 1.00 41.97 198 ALA A CA 1
ATOM 1485 C C . ALA A 1 198 ? -37.820 -2.195 -8.287 1.00 41.97 198 ALA A C 1
ATOM 1487 O O . ALA A 1 198 ? -38.189 -1.312 -7.514 1.00 41.97 198 ALA A O 1
ATOM 1488 N N . ALA A 1 199 ? -37.613 -3.446 -7.886 1.00 40.44 199 ALA A N 1
ATOM 1489 C CA . ALA A 1 199 ? -37.314 -3.795 -6.522 1.00 40.44 199 ALA A CA 1
ATOM 1490 C C . ALA A 1 199 ? -36.011 -3.067 -6.206 1.00 40.44 199 ALA A C 1
ATOM 1492 O O . ALA A 1 199 ? -35.000 -3.256 -6.887 1.00 40.44 199 ALA A O 1
ATOM 1493 N N . ALA A 1 200 ? -36.078 -2.172 -5.225 1.00 42.00 200 ALA A N 1
ATOM 1494 C CA . ALA A 1 200 ? -34.912 -1.556 -4.630 1.00 42.00 200 ALA A CA 1
ATOM 1495 C C . ALA A 1 200 ? -33.859 -2.648 -4.408 1.00 42.00 200 ALA A C 1
ATOM 1497 O O . ALA A 1 200 ? -34.139 -3.649 -3.742 1.00 42.00 200 ALA A O 1
ATOM 1498 N N . LYS A 1 201 ? -32.682 -2.488 -5.024 1.00 38.78 201 LYS A N 1
ATOM 1499 C CA . LYS A 1 201 ? -31.539 -3.352 -4.745 1.00 38.78 201 LYS A CA 1
ATOM 1500 C C . LYS A 1 201 ? -31.323 -3.283 -3.237 1.00 38.78 201 LYS A C 1
ATOM 1502 O O . LYS A 1 201 ? -31.065 -2.217 -2.692 1.00 38.78 201 LYS A O 1
ATOM 1507 N N . SER A 1 202 ? -31.531 -4.404 -2.560 1.00 40.25 202 SER A N 1
ATOM 1508 C CA . SER A 1 202 ? -31.127 -4.546 -1.173 1.00 40.25 202 SER A CA 1
ATOM 1509 C C . SER A 1 202 ? -29.608 -4.393 -1.152 1.00 40.25 202 SER A C 1
ATOM 1511 O O . SER A 1 202 ? -28.911 -5.229 -1.723 1.00 40.25 202 SER A O 1
ATOM 1513 N N . ASP A 1 203 ? -29.115 -3.323 -0.526 1.00 53.03 203 ASP A N 1
ATOM 1514 C CA . ASP A 1 203 ? -27.699 -3.072 -0.226 1.00 53.03 203 ASP A CA 1
ATOM 1515 C C . ASP A 1 203 ? -27.180 -4.079 0.813 1.00 53.03 203 ASP A C 1
ATOM 1517 O O . ASP A 1 203 ? -26.702 -3.730 1.896 1.00 53.03 203 ASP A O 1
ATOM 1521 N N . LYS A 1 204 ? -27.318 -5.373 0.529 1.00 60.88 204 LYS A N 1
ATOM 1522 C CA . LYS A 1 204 ? -26.752 -6.414 1.369 1.00 60.88 204 LYS A CA 1
ATOM 1523 C C . LYS A 1 204 ? -25.256 -6.442 1.077 1.00 60.88 204 LYS A C 1
ATOM 1525 O O . LYS A 1 204 ? -24.813 -7.053 0.113 1.00 60.88 204 LYS A O 1
ATOM 1530 N N . LEU A 1 205 ? -24.499 -5.716 1.896 1.00 76.38 205 LEU A N 1
ATOM 1531 C CA . LEU A 1 205 ? -23.044 -5.788 1.968 1.00 76.38 205 LEU A CA 1
ATOM 1532 C C . LEU A 1 205 ? -22.624 -7.249 2.142 1.00 76.38 205 LEU A C 1
ATOM 1534 O O . LEU A 1 205 ? -22.684 -7.797 3.243 1.00 76.38 205 LEU A O 1
ATOM 1538 N N . GLU A 1 206 ? -22.233 -7.893 1.049 1.00 86.19 206 GLU A N 1
ATOM 1539 C CA . GLU A 1 206 ? -21.641 -9.219 1.108 1.00 86.19 206 GLU A CA 1
ATOM 1540 C C . GLU A 1 206 ? -20.191 -9.074 1.564 1.00 86.19 206 GLU A C 1
ATOM 1542 O O . GLU A 1 206 ? -19.377 -8.436 0.897 1.00 86.19 206 GLU A O 1
ATOM 1547 N N . ILE A 1 207 ? -19.884 -9.617 2.743 1.00 91.75 207 ILE A N 1
ATOM 1548 C CA . ILE A 1 207 ? -18.567 -9.506 3.371 1.00 91.75 207 ILE A CA 1
ATOM 1549 C C . ILE A 1 207 ? -17.969 -10.906 3.504 1.00 91.75 207 ILE A C 1
ATOM 1551 O O . ILE A 1 207 ? -18.510 -11.764 4.197 1.00 91.75 207 ILE A O 1
ATOM 1555 N N . SER A 1 208 ? -16.811 -11.113 2.881 1.00 92.38 208 SER A N 1
ATOM 1556 C CA . SER A 1 208 ? -15.981 -12.309 3.035 1.00 92.38 208 SER A CA 1
ATOM 1557 C C . SER A 1 208 ? -14.814 -12.012 3.972 1.00 92.38 208 SER A C 1
ATOM 1559 O O . SER A 1 208 ? -14.146 -10.995 3.821 1.00 92.38 208 SER A O 1
ATOM 1561 N N . ILE A 1 209 ? -14.486 -12.910 4.900 1.00 95.56 209 ILE A N 1
ATOM 1562 C CA . ILE A 1 209 ? -13.300 -12.751 5.760 1.00 95.56 209 ILE A CA 1
ATOM 1563 C C . ILE A 1 209 ? -12.098 -13.407 5.083 1.00 95.56 209 ILE A C 1
ATOM 1565 O O . ILE A 1 209 ? -12.133 -14.597 4.788 1.00 95.56 209 ILE A O 1
ATOM 1569 N N . ARG A 1 210 ? -11.038 -12.635 4.813 1.00 94.06 210 ARG A N 1
ATOM 1570 C CA . ARG A 1 210 ? -9.835 -13.141 4.123 1.00 94.06 210 ARG A CA 1
ATOM 1571 C C . ARG A 1 210 ? -8.684 -13.485 5.046 1.00 94.06 210 ARG A C 1
ATOM 1573 O O . ARG A 1 210 ? -7.882 -14.357 4.713 1.00 94.06 210 ARG A O 1
ATOM 1580 N N . ARG A 1 211 ? -8.577 -12.789 6.174 1.00 95.00 211 ARG A N 1
ATOM 1581 C CA . ARG A 1 211 ? -7.637 -13.103 7.254 1.00 95.00 211 ARG A CA 1
ATOM 1582 C C . ARG A 1 211 ? -8.357 -12.967 8.576 1.00 95.00 211 ARG A C 1
ATOM 1584 O O . ARG A 1 211 ? -9.185 -12.071 8.738 1.00 95.00 211 ARG A O 1
ATOM 1591 N N . GLU A 1 212 ? -8.017 -13.831 9.513 1.00 96.00 212 GLU A N 1
ATOM 1592 C CA . GLU A 1 212 ? -8.425 -13.692 10.901 1.00 96.00 212 GLU A CA 1
ATOM 1593 C C . GLU A 1 212 ? -7.349 -14.243 11.831 1.00 96.00 212 GLU A C 1
ATOM 1595 O O . GLU A 1 212 ? -6.546 -15.095 11.446 1.00 96.00 212 GLU A O 1
ATOM 1600 N N . LEU A 1 213 ? -7.307 -13.707 13.045 1.00 94.88 213 LEU A N 1
ATOM 1601 C CA . LEU A 1 213 ? -6.355 -14.103 14.072 1.00 94.88 213 LEU A CA 1
ATOM 1602 C C . LEU A 1 213 ? -6.895 -13.736 15.449 1.00 94.88 213 LEU A C 1
ATOM 1604 O O . LEU A 1 213 ? -7.420 -12.642 15.645 1.00 94.88 213 LEU A O 1
ATOM 1608 N N . LYS A 1 214 ? -6.694 -14.619 16.426 1.00 96.25 214 LYS A N 1
ATOM 1609 C CA . LYS A 1 214 ? -6.908 -14.307 17.840 1.00 96.25 214 LYS A CA 1
ATOM 1610 C C . LYS A 1 214 ? -5.571 -14.093 18.541 1.00 96.25 214 LYS A C 1
ATOM 1612 O O . LYS A 1 214 ? -4.699 -14.953 18.451 1.00 96.25 214 LYS A O 1
ATOM 1617 N N . VAL A 1 215 ? -5.437 -12.977 19.255 1.00 93.94 215 VAL A N 1
ATOM 1618 C CA . VAL A 1 215 ? -4.282 -12.662 20.109 1.00 93.94 215 VAL A CA 1
ATOM 1619 C C . VAL A 1 215 ? -4.809 -12.321 21.499 1.00 93.94 215 VAL A C 1
ATOM 1621 O O . VAL A 1 215 ? -5.414 -11.269 21.710 1.00 93.94 215 VAL A O 1
ATOM 1624 N N . GLY A 1 216 ? -4.630 -13.242 22.447 1.00 91.75 216 GLY A N 1
ATOM 1625 C CA . GLY A 1 216 ? -5.273 -13.146 23.758 1.00 91.75 216 GLY A CA 1
ATOM 1626 C C . GLY A 1 216 ? -6.797 -13.091 23.619 1.00 91.75 216 GLY A C 1
ATOM 1627 O O . GLY A 1 216 ? -7.400 -13.975 23.011 1.00 91.75 216 GLY A O 1
ATOM 1628 N N . ASN A 1 217 ? -7.405 -12.030 24.153 1.00 94.38 217 ASN A N 1
ATOM 1629 C CA . ASN A 1 217 ? -8.853 -11.812 24.083 1.00 94.38 217 ASN A CA 1
ATOM 1630 C C . ASN A 1 217 ? -9.301 -11.045 22.830 1.00 94.38 217 ASN A C 1
ATOM 1632 O O . ASN A 1 217 ? -10.501 -10.933 22.610 1.00 94.38 217 ASN A O 1
ATOM 1636 N N . LEU A 1 218 ? -8.367 -10.534 22.022 1.00 97.31 218 LEU A N 1
ATOM 1637 C CA . LEU A 1 218 ? -8.683 -9.763 20.823 1.00 97.31 218 LEU A CA 1
ATOM 1638 C C . LEU A 1 218 ? -8.819 -10.688 19.617 1.00 97.31 218 LEU A C 1
ATOM 1640 O O . LEU A 1 218 ? -7.942 -11.516 19.350 1.00 97.31 218 LEU A O 1
ATOM 1644 N N . HIS A 1 219 ? -9.897 -10.525 18.858 1.00 97.81 219 HIS A N 1
ATOM 1645 C CA . HIS A 1 219 ? -10.118 -11.237 17.607 1.00 97.81 219 HIS A CA 1
ATOM 1646 C C . HIS A 1 219 ? -10.092 -10.263 16.434 1.00 97.81 219 HIS A C 1
ATOM 1648 O O . HIS A 1 219 ? -11.011 -9.468 16.264 1.00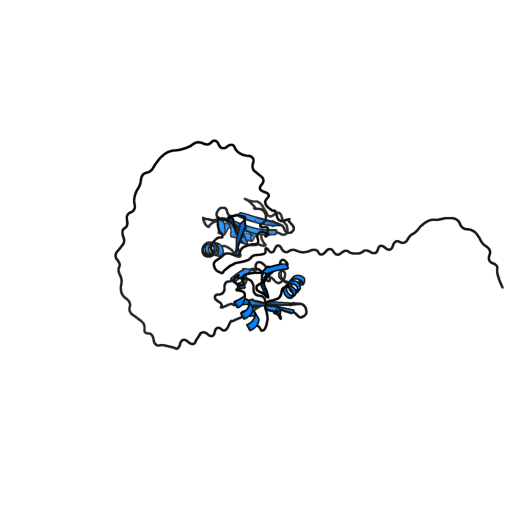 97.81 219 HIS A O 1
ATOM 1654 N N . PHE A 1 220 ? -9.060 -10.361 15.603 1.00 97.88 220 PHE A N 1
ATOM 1655 C CA . PHE A 1 220 ? -8.863 -9.529 14.422 1.00 97.88 220 PHE A CA 1
ATOM 1656 C C . PHE A 1 220 ? -9.401 -10.215 13.171 1.00 97.88 220 PHE A C 1
ATOM 1658 O O . PHE A 1 220 ? -9.197 -11.417 12.986 1.00 97.88 220 PHE A O 1
ATOM 1665 N N . LYS A 1 221 ? -10.044 -9.445 12.290 1.00 97.94 221 LYS A N 1
ATOM 1666 C CA . LYS A 1 221 ? -10.540 -9.899 10.986 1.00 97.94 221 LYS A CA 1
ATOM 1667 C C . LYS A 1 221 ? -10.268 -8.869 9.900 1.00 97.94 221 LYS A C 1
ATOM 1669 O O . LYS A 1 221 ? -10.515 -7.686 10.104 1.00 97.94 221 LYS A O 1
ATOM 1674 N N . VAL A 1 222 ? -9.832 -9.329 8.731 1.00 97.19 222 VAL A N 1
ATOM 1675 C CA . VAL A 1 222 ? -9.665 -8.508 7.523 1.00 97.19 222 VAL A CA 1
ATOM 1676 C C . VAL A 1 222 ? -10.804 -8.835 6.551 1.00 97.19 222 VAL A C 1
ATOM 1678 O O . VAL A 1 222 ? -10.774 -9.899 5.914 1.00 97.19 222 VAL A O 1
ATOM 1681 N N . PRO A 1 223 ? -11.838 -7.977 6.469 1.00 95.62 223 PRO A N 1
ATOM 1682 C CA . PRO A 1 223 ? -12.957 -8.170 5.557 1.00 95.62 223 PRO A CA 1
ATOM 1683 C C . PRO A 1 223 ? -12.593 -7.832 4.107 1.00 95.62 223 PRO A C 1
ATOM 1685 O O . PRO A 1 223 ? -11.775 -6.959 3.824 1.00 95.62 223 PRO A O 1
ATOM 1688 N N . TYR A 1 224 ? -13.270 -8.504 3.184 1.00 93.56 224 TYR A N 1
ATOM 1689 C CA . TYR A 1 224 ? -13.255 -8.260 1.751 1.00 93.56 224 TYR A CA 1
ATOM 1690 C C . TYR A 1 224 ? -14.684 -8.146 1.215 1.00 93.56 224 TYR A C 1
ATOM 1692 O O . TYR A 1 224 ? -15.565 -8.877 1.665 1.00 93.56 224 TYR A O 1
ATOM 1700 N N . LEU A 1 225 ? -14.910 -7.243 0.263 1.00 90.06 225 LEU A N 1
ATOM 1701 C CA . LEU A 1 225 ? -16.219 -6.940 -0.306 1.00 90.06 225 LEU A CA 1
ATOM 1702 C C . LEU A 1 225 ? -16.165 -7.335 -1.794 1.00 90.06 225 LEU A C 1
ATOM 1704 O O . LEU A 1 225 ? -15.772 -6.521 -2.621 1.00 90.06 225 LEU A O 1
ATOM 1708 N N . PRO A 1 226 ? -16.488 -8.593 -2.153 1.00 75.94 226 PRO A N 1
ATOM 1709 C CA . PRO A 1 226 ? -16.285 -9.108 -3.511 1.00 75.94 226 PRO A CA 1
ATOM 1710 C C . PRO A 1 226 ? -17.154 -8.453 -4.585 1.00 75.94 226 PRO A C 1
ATOM 1712 O O . PRO A 1 226 ? -16.790 -8.492 -5.756 1.00 75.94 226 PRO A O 1
ATOM 1715 N N . PHE A 1 227 ? -18.291 -7.876 -4.198 1.00 77.56 227 PHE A N 1
ATOM 1716 C CA . PHE A 1 227 ? -19.277 -7.313 -5.121 1.00 77.56 227 PHE A CA 1
ATOM 1717 C C . PHE A 1 227 ? -19.505 -5.816 -4.912 1.00 77.56 227 PHE A C 1
ATOM 1719 O O . PHE A 1 227 ? -20.553 -5.303 -5.299 1.00 77.56 227 PHE A O 1
ATOM 1726 N N . SER A 1 228 ? -18.569 -5.116 -4.264 1.00 78.44 228 SER A N 1
ATOM 1727 C CA . SER A 1 228 ? -18.654 -3.662 -4.170 1.00 78.44 228 SER A CA 1
ATOM 1728 C C . SER A 1 228 ? -17.922 -2.981 -5.321 1.00 78.44 228 SER A C 1
ATOM 1730 O O . SER A 1 228 ? -16.955 -3.506 -5.868 1.00 78.44 228 SER A O 1
ATOM 1732 N N . ASP A 1 229 ? -18.372 -1.772 -5.653 1.00 75.62 229 ASP A N 1
ATOM 1733 C CA . ASP A 1 229 ? -17.681 -0.865 -6.576 1.00 75.62 229 ASP A CA 1
ATOM 1734 C C . ASP A 1 229 ? -16.503 -0.133 -5.889 1.00 75.62 229 ASP A C 1
ATOM 1736 O O . ASP A 1 229 ? -15.972 0.848 -6.414 1.00 75.62 229 ASP A O 1
ATOM 1740 N N . ASP A 1 230 ? -16.115 -0.575 -4.684 1.00 80.94 230 ASP A N 1
ATOM 1741 C CA . ASP A 1 230 ? -15.016 0.015 -3.928 1.00 80.94 230 ASP A CA 1
ATOM 1742 C C . ASP A 1 230 ? -13.666 -0.324 -4.580 1.00 80.94 230 ASP A C 1
ATOM 1744 O O . ASP A 1 230 ? -13.488 -1.350 -5.242 1.00 80.94 230 ASP A O 1
ATOM 1748 N N . GLN A 1 231 ? -12.674 0.542 -4.373 1.00 78.19 231 GLN A N 1
ATOM 1749 C CA . GLN A 1 231 ? -11.341 0.295 -4.911 1.00 78.19 231 GLN A CA 1
ATOM 1750 C C . GLN A 1 231 ? -10.651 -0.864 -4.211 1.00 78.19 231 GLN A C 1
ATOM 1752 O O . GLN A 1 231 ? -10.861 -1.117 -3.026 1.00 78.19 231 GLN A O 1
ATOM 1757 N N . PHE A 1 232 ? -9.746 -1.513 -4.934 1.00 85.44 232 PHE A N 1
ATOM 1758 C CA . PHE A 1 232 ? -8.838 -2.494 -4.371 1.00 85.44 232 PHE A CA 1
ATOM 1759 C C . PHE A 1 232 ? -7.421 -2.286 -4.901 1.00 85.44 232 PHE A C 1
ATOM 1761 O O . PHE A 1 232 ? -7.216 -1.629 -5.921 1.00 85.44 232 PHE A O 1
ATOM 1768 N N . TYR A 1 233 ? -6.444 -2.859 -4.208 1.00 81.69 233 TYR A N 1
ATOM 1769 C CA . TYR A 1 233 ? -5.087 -3.022 -4.725 1.00 81.69 233 TYR A CA 1
ATOM 1770 C C . TYR A 1 233 ? -4.639 -4.473 -4.577 1.00 81.69 233 TYR A C 1
ATOM 1772 O O . TYR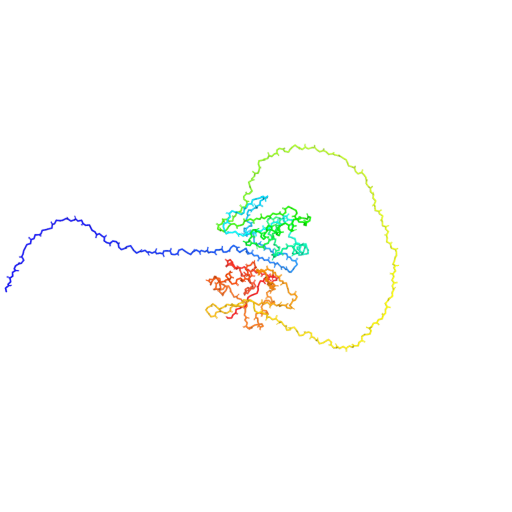 A 1 233 ? -5.226 -5.231 -3.808 1.00 81.69 233 TYR A O 1
ATOM 1780 N N . MET A 1 234 ? -3.617 -4.874 -5.325 1.00 80.69 234 MET A N 1
ATOM 1781 C CA . MET A 1 234 ? -3.100 -6.240 -5.285 1.00 80.69 234 MET A CA 1
ATOM 1782 C C . MET A 1 234 ? -1.921 -6.339 -4.319 1.00 80.69 234 MET A C 1
ATOM 1784 O O . MET A 1 234 ? -0.945 -5.600 -4.439 1.00 80.69 234 MET A O 1
ATOM 1788 N N . GLU A 1 235 ? -1.987 -7.287 -3.388 1.00 83.75 235 GLU A N 1
ATOM 1789 C CA . GLU A 1 235 ? -0.859 -7.673 -2.539 1.00 83.75 235 GLU A CA 1
ATOM 1790 C C . GLU A 1 235 ? -0.926 -9.181 -2.281 1.00 83.75 235 GLU A C 1
ATOM 1792 O O . GLU A 1 235 ? -1.993 -9.704 -1.951 1.00 83.75 235 GLU A O 1
ATOM 1797 N N . TYR A 1 236 ? 0.197 -9.883 -2.464 1.00 83.44 236 TYR A N 1
ATOM 1798 C CA . TYR A 1 236 ? 0.255 -11.355 -2.474 1.00 83.44 236 TYR A CA 1
ATOM 1799 C C . TYR A 1 236 ? -0.715 -11.999 -3.481 1.00 83.44 236 TYR A C 1
ATOM 1801 O O . TYR A 1 236 ? -1.374 -12.982 -3.157 1.00 83.44 236 TYR A O 1
ATOM 1809 N N . ASP A 1 237 ? -0.841 -11.414 -4.679 1.00 79.00 237 ASP A N 1
ATOM 1810 C CA . ASP A 1 237 ? -1.752 -11.858 -5.751 1.00 79.00 237 ASP A CA 1
ATOM 1811 C C . ASP A 1 237 ? -3.244 -11.876 -5.353 1.00 79.00 237 ASP A C 1
ATOM 1813 O O . ASP A 1 237 ? -4.076 -12.525 -5.988 1.00 79.00 237 ASP A O 1
ATOM 1817 N N . ILE A 1 238 ? -3.603 -11.126 -4.306 1.00 82.94 238 ILE A N 1
ATOM 1818 C CA . ILE A 1 238 ? -4.947 -11.068 -3.730 1.00 82.94 238 ILE 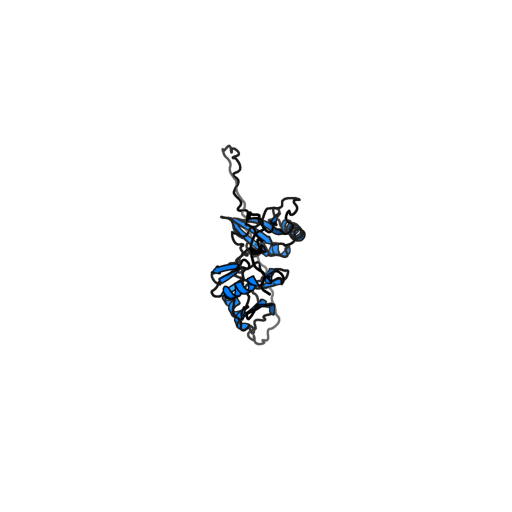A CA 1
ATOM 1819 C C . ILE A 1 238 ? -5.432 -9.599 -3.708 1.00 82.94 238 ILE A C 1
ATOM 1821 O O . ILE A 1 238 ? -4.666 -8.721 -3.308 1.00 82.94 238 ILE A O 1
ATOM 1825 N N . PRO A 1 239 ? -6.689 -9.299 -4.110 1.00 83.31 239 PRO A N 1
ATOM 1826 C CA . PRO A 1 239 ? -7.185 -7.918 -4.186 1.00 83.31 239 PRO A CA 1
ATOM 1827 C C . PRO A 1 239 ? -7.714 -7.397 -2.843 1.00 83.31 239 PRO A C 1
ATOM 1829 O O . PRO A 1 239 ? -8.773 -7.821 -2.409 1.00 83.31 239 PRO A O 1
ATOM 1832 N N . TRP A 1 240 ? -7.059 -6.466 -2.170 1.00 89.56 240 TRP A N 1
ATOM 1833 C CA . TRP A 1 240 ? -7.506 -5.938 -0.876 1.00 89.56 240 TRP A CA 1
ATOM 1834 C C . TRP A 1 240 ? -8.338 -4.671 -1.032 1.00 89.56 240 TRP A C 1
ATOM 1836 O O . TRP A 1 240 ? -7.925 -3.755 -1.738 1.00 89.56 240 TRP A O 1
ATOM 1846 N N . ASN A 1 241 ? -9.494 -4.616 -0.361 1.00 89.69 241 ASN A N 1
ATOM 1847 C CA . ASN A 1 241 ? -10.361 -3.438 -0.369 1.00 89.69 241 ASN A CA 1
ATOM 1848 C C . ASN A 1 241 ? -9.626 -2.203 0.142 1.00 89.69 241 ASN A C 1
ATOM 1850 O O . ASN A 1 241 ? -8.878 -2.269 1.119 1.00 89.69 241 ASN A O 1
ATOM 1854 N N . ARG A 1 242 ? -9.969 -1.058 -0.433 1.00 90.38 242 ARG A N 1
ATOM 1855 C CA . ARG A 1 242 ? -9.527 0.251 0.014 1.00 90.38 242 ARG A CA 1
ATOM 1856 C C . ARG A 1 242 ? -10.741 1.118 0.277 1.00 90.38 242 ARG A C 1
ATOM 1858 O O . ARG A 1 242 ? -11.416 1.550 -0.654 1.00 90.38 242 ARG A O 1
ATOM 1865 N N . LEU A 1 243 ? -11.016 1.345 1.553 1.00 93.00 243 LEU A N 1
ATOM 1866 C CA . LEU A 1 243 ? -12.209 2.061 1.994 1.00 93.00 243 LEU A CA 1
ATOM 1867 C C . LEU A 1 243 ? -11.808 3.367 2.670 1.00 93.00 243 LEU A C 1
ATOM 1869 O O . LEU A 1 243 ? -10.699 3.475 3.197 1.00 93.00 243 LEU A O 1
ATOM 1873 N N . ASP A 1 244 ? -12.713 4.341 2.680 1.00 94.44 244 ASP A N 1
ATOM 1874 C CA . ASP A 1 244 ? -12.618 5.486 3.584 1.00 94.44 244 ASP A CA 1
ATOM 1875 C C . ASP A 1 244 ? -13.014 5.087 5.018 1.00 94.44 244 ASP A C 1
ATOM 1877 O O . ASP A 1 244 ? -13.479 3.969 5.269 1.00 94.44 244 ASP A O 1
ATOM 1881 N N . PHE A 1 245 ? -12.811 5.984 5.984 1.00 96.50 245 PHE A N 1
ATOM 1882 C CA . PHE A 1 245 ? -13.045 5.663 7.393 1.00 96.50 245 PHE A CA 1
ATOM 1883 C C . PHE A 1 245 ? -14.522 5.391 7.703 1.00 96.50 245 PHE A C 1
ATOM 1885 O O . PHE A 1 245 ? -14.841 4.505 8.498 1.00 96.50 245 PHE A O 1
ATOM 1892 N N . ALA A 1 246 ? -15.439 6.136 7.079 1.00 95.75 246 ALA A N 1
ATOM 1893 C CA . ALA A 1 246 ? -16.872 5.968 7.306 1.00 95.75 246 ALA A CA 1
ATOM 1894 C C . ALA A 1 246 ? -17.329 4.578 6.846 1.00 95.75 246 ALA A C 1
ATOM 1896 O O . ALA A 1 246 ? -18.016 3.860 7.578 1.00 95.75 246 ALA A O 1
ATOM 1897 N N . ARG A 1 247 ? -16.881 4.162 5.660 1.00 95.00 247 ARG A N 1
ATOM 1898 C CA . ARG A 1 247 ? -17.185 2.854 5.092 1.00 95.00 247 ARG A CA 1
ATOM 1899 C C . ARG A 1 247 ? -16.498 1.725 5.855 1.00 95.00 247 ARG A C 1
ATOM 1901 O O . ARG A 1 247 ? -17.142 0.710 6.108 1.00 95.00 247 ARG A O 1
ATOM 1908 N N . ALA A 1 248 ? -15.244 1.903 6.272 1.00 96.62 248 ALA A N 1
ATOM 1909 C CA . ALA A 1 248 ? -14.521 0.933 7.095 1.00 96.62 248 ALA A CA 1
ATOM 1910 C C . ALA A 1 248 ? -15.233 0.664 8.431 1.00 96.62 248 ALA A C 1
ATOM 1912 O O . ALA A 1 248 ? -15.461 -0.496 8.780 1.00 96.62 248 ALA A O 1
ATOM 1913 N N . ASN A 1 249 ? -15.663 1.719 9.133 1.00 97.06 249 ASN A N 1
ATOM 1914 C CA . ASN A 1 249 ? -16.445 1.575 10.363 1.00 97.06 249 ASN A CA 1
ATOM 1915 C C . ASN A 1 249 ? -17.757 0.845 10.123 1.00 97.06 249 ASN A C 1
ATOM 1917 O O . ASN A 1 249 ? -18.080 -0.074 10.867 1.00 97.06 249 ASN A O 1
ATOM 1921 N N . HIS A 1 250 ? -18.489 1.217 9.073 1.00 96.19 250 HIS A N 1
ATOM 1922 C CA . HIS A 1 250 ? -19.748 0.559 8.749 1.00 96.19 250 HIS A CA 1
ATOM 1923 C C . HIS A 1 250 ? -19.554 -0.943 8.483 1.00 96.19 250 HIS A C 1
ATOM 1925 O O . HIS A 1 250 ? -20.309 -1.764 8.998 1.00 96.19 250 HIS A O 1
ATOM 1931 N N . VAL A 1 251 ? -18.506 -1.327 7.743 1.00 96.44 251 VAL A N 1
ATOM 1932 C CA . VAL A 1 251 ? -18.161 -2.739 7.508 1.00 96.44 251 VAL A CA 1
ATOM 1933 C C . VAL A 1 251 ? -17.874 -3.469 8.822 1.00 96.44 251 VAL A C 1
ATOM 1935 O O . VAL A 1 251 ? -18.393 -4.565 9.028 1.00 96.44 251 VAL A O 1
ATOM 1938 N N . CYS A 1 252 ? -17.100 -2.874 9.733 1.00 97.69 252 CYS A N 1
ATOM 1939 C CA . CYS A 1 252 ? -16.830 -3.497 11.029 1.00 97.69 252 CYS A CA 1
ATOM 1940 C C . CYS A 1 252 ? -18.084 -3.596 11.909 1.00 97.69 252 CYS A C 1
ATOM 1942 O O . CYS A 1 252 ? -18.325 -4.651 12.495 1.00 97.69 252 CYS A O 1
ATOM 1944 N N . GLN A 1 253 ? -18.938 -2.571 11.918 1.00 96.88 253 GLN A N 1
ATOM 1945 C CA . GLN A 1 253 ? -20.206 -2.573 12.653 1.00 96.88 253 GLN A CA 1
ATOM 1946 C C . GLN A 1 253 ? -21.157 -3.670 12.163 1.00 96.88 253 GLN A C 1
ATOM 1948 O O . GLN A 1 253 ? -21.758 -4.362 12.98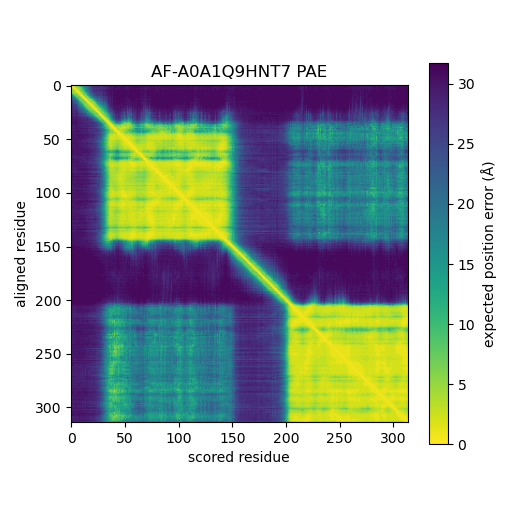3 1.00 96.88 253 GLN A O 1
ATOM 1953 N N . VAL A 1 254 ? -21.248 -3.896 10.846 1.00 95.31 254 VAL A N 1
ATOM 1954 C CA . VAL A 1 254 ? -22.032 -5.006 10.267 1.00 95.31 254 VAL A CA 1
ATOM 1955 C C . VAL A 1 254 ? -21.524 -6.370 10.754 1.00 95.31 254 VAL A C 1
ATOM 1957 O O . VAL A 1 254 ? -22.312 -7.299 10.920 1.00 95.31 254 VAL A O 1
ATOM 1960 N N . LEU A 1 255 ? -20.225 -6.495 11.042 1.00 95.81 255 LEU A N 1
ATOM 1961 C CA . LEU A 1 255 ? -19.627 -7.700 11.629 1.00 95.81 255 LEU A CA 1
ATOM 1962 C C . LEU A 1 255 ? -19.772 -7.781 13.162 1.00 95.81 255 LEU A C 1
ATOM 1964 O O . LEU A 1 255 ? -19.324 -8.765 13.757 1.00 95.81 255 LEU A O 1
ATOM 1968 N N . GLY A 1 256 ? -20.375 -6.778 13.810 1.00 97.00 256 GLY A N 1
ATOM 1969 C CA . GLY A 1 256 ? -20.435 -6.663 15.270 1.00 97.00 256 GLY A CA 1
ATOM 1970 C C . GLY A 1 256 ? -19.057 -6.435 15.899 1.00 97.00 256 GLY A C 1
ATOM 1971 O O . GLY A 1 256 ? -18.749 -7.007 16.943 1.00 97.00 256 GLY A O 1
ATOM 1972 N N . MET A 1 257 ? -18.200 -5.684 15.207 1.00 98.31 257 MET A N 1
ATOM 1973 C CA . MET A 1 257 ? -16.809 -5.397 15.558 1.00 98.31 257 MET A CA 1
ATOM 1974 C C . MET A 1 257 ? -16.524 -3.900 15.361 1.00 98.31 257 MET A C 1
ATOM 1976 O O . MET A 1 257 ? -17.339 -3.164 14.806 1.00 98.31 257 MET A O 1
ATOM 1980 N N . GLU A 1 258 ? -15.345 -3.447 15.767 1.00 98.19 258 GLU A N 1
ATOM 1981 C CA . GLU A 1 258 ? -14.908 -2.054 15.622 1.00 98.19 258 GLU A CA 1
ATOM 1982 C C . GLU A 1 258 ? -13.586 -1.979 14.859 1.00 98.19 258 GLU A C 1
ATOM 1984 O O . GLU A 1 258 ? -12.868 -2.972 14.750 1.00 98.19 258 GLU A O 1
ATOM 1989 N N . VAL A 1 259 ? -13.239 -0.811 14.318 1.00 98.00 259 VAL A N 1
ATOM 1990 C CA . VAL A 1 259 ? -11.861 -0.578 13.862 1.00 98.00 259 VAL A CA 1
ATOM 1991 C C . VAL A 1 259 ? -10.925 -0.524 15.079 1.00 98.00 259 VAL A C 1
ATOM 1993 O O . VAL A 1 259 ? -11.310 -0.008 16.128 1.00 98.00 259 VAL A O 1
ATOM 1996 N N . PRO A 1 260 ? -9.695 -1.047 14.983 1.00 98.00 260 PRO A N 1
ATOM 1997 C CA . PRO A 1 260 ? -8.775 -1.124 16.114 1.00 98.00 260 PRO A CA 1
ATOM 1998 C C . PRO A 1 260 ? -8.342 0.250 16.626 1.00 98.00 260 PRO A C 1
ATOM 2000 O O . PRO A 1 260 ? -8.058 1.164 15.855 1.00 98.00 260 PRO A O 1
ATOM 2003 N N . ASN A 1 261 ? -8.184 0.385 17.937 1.00 97.38 261 ASN A N 1
ATOM 2004 C CA . ASN A 1 261 ? -7.431 1.496 18.513 1.00 97.38 261 ASN A CA 1
ATOM 2005 C C . ASN A 1 261 ? -5.905 1.239 18.430 1.00 97.38 261 ASN A C 1
ATOM 2007 O O . ASN A 1 261 ? -5.472 0.107 18.173 1.00 97.38 261 ASN A O 1
ATOM 2011 N N . PRO A 1 262 ? -5.057 2.261 18.657 1.00 95.81 262 PRO A N 1
ATOM 2012 C CA . PRO A 1 262 ? -3.604 2.105 18.592 1.00 95.81 262 PRO A CA 1
ATOM 2013 C C . PRO A 1 262 ? -3.041 1.006 19.507 1.00 95.81 262 PRO A C 1
ATOM 2015 O O . PRO A 1 262 ? -2.100 0.319 19.124 1.00 95.81 262 PRO A O 1
ATOM 2018 N N . GLN A 1 263 ? -3.607 0.794 20.696 1.00 95.88 263 GLN A N 1
ATOM 2019 C CA . GLN A 1 263 ? -3.143 -0.222 21.645 1.00 95.88 263 GLN A CA 1
ATOM 2020 C C . GLN A 1 263 ? -3.431 -1.647 21.141 1.00 95.88 263 GLN A C 1
ATOM 2022 O O . GLN A 1 263 ? -2.563 -2.524 21.194 1.00 95.88 263 GLN A O 1
ATOM 2027 N N . GLN A 1 264 ? -4.627 -1.878 20.597 1.00 97.56 264 GLN A N 1
ATOM 2028 C CA . GLN A 1 264 ? -4.998 -3.141 19.952 1.00 97.56 264 GLN A CA 1
ATOM 2029 C C . GLN A 1 264 ? -4.122 -3.405 18.721 1.00 97.56 264 GLN A C 1
ATOM 2031 O O . GLN A 1 264 ? -3.668 -4.531 18.524 1.00 97.56 264 GLN A O 1
ATOM 2036 N N . TRP A 1 265 ? -3.814 -2.367 17.935 1.00 96.81 265 TRP A N 1
ATOM 2037 C CA . TRP A 1 265 ? -2.890 -2.472 16.803 1.00 96.81 265 TRP A CA 1
ATOM 2038 C C . TRP A 1 265 ? -1.490 -2.917 17.227 1.00 96.81 265 TRP A C 1
ATOM 2040 O O . TRP A 1 265 ? -0.951 -3.868 16.666 1.00 96.81 265 TRP A O 1
ATOM 2050 N N . GLN A 1 266 ? -0.923 -2.293 18.264 1.00 95.69 266 GLN A N 1
ATOM 2051 C CA . GLN A 1 266 ? 0.386 -2.694 18.793 1.00 95.69 266 GLN A CA 1
ATOM 2052 C C . GLN A 1 266 ? 0.385 -4.141 19.302 1.00 95.69 266 GLN A C 1
ATOM 2054 O O . GLN A 1 266 ? 1.367 -4.856 19.117 1.00 95.69 266 GLN A O 1
ATOM 2059 N N . THR A 1 267 ? -0.728 -4.607 19.876 1.00 95.94 267 THR A N 1
ATOM 2060 C CA . THR A 1 267 ? -0.873 -6.012 20.294 1.00 95.94 267 THR A CA 1
ATOM 2061 C C . THR A 1 267 ? -0.774 -6.975 19.108 1.00 95.94 267 THR A C 1
ATOM 2063 O O . THR A 1 267 ? -0.130 -8.017 19.219 1.00 95.94 267 THR A O 1
ATOM 2066 N N . LEU A 1 268 ? -1.366 -6.628 17.959 1.00 95.31 268 LEU A N 1
ATOM 2067 C CA . LEU A 1 268 ? -1.246 -7.427 16.737 1.00 95.31 268 LEU A CA 1
ATOM 2068 C C . LEU A 1 268 ? 0.184 -7.414 16.179 1.00 95.31 268 LEU A C 1
ATOM 2070 O O . LEU A 1 268 ? 0.694 -8.467 15.803 1.00 95.31 268 LEU A O 1
ATOM 2074 N N . LEU A 1 269 ? 0.837 -6.247 16.139 1.00 95.00 269 LEU A N 1
ATOM 2075 C CA . LEU A 1 269 ? 2.215 -6.136 15.647 1.00 95.00 269 LEU A CA 1
ATOM 2076 C C . LEU A 1 269 ? 3.195 -6.952 16.496 1.00 95.00 269 LEU A C 1
ATOM 2078 O O . LEU A 1 269 ? 4.055 -7.635 15.946 1.00 95.00 269 LEU A O 1
ATOM 2082 N N . ALA A 1 270 ? 3.020 -6.949 17.819 1.00 94.25 270 ALA A N 1
ATOM 2083 C CA . ALA A 1 270 ? 3.846 -7.724 18.742 1.00 94.25 270 ALA A CA 1
ATOM 2084 C C . ALA A 1 270 ? 3.725 -9.247 18.549 1.00 94.25 270 ALA A C 1
ATOM 2086 O O . ALA A 1 270 ? 4.614 -9.983 18.974 1.00 94.25 270 ALA A O 1
ATOM 2087 N N . ALA A 1 271 ? 2.653 -9.731 17.912 1.00 93.06 271 ALA A N 1
ATOM 2088 C CA . ALA A 1 271 ? 2.497 -11.148 17.592 1.00 93.06 271 ALA A CA 1
ATOM 2089 C C . ALA A 1 271 ? 3.365 -11.601 16.399 1.00 93.06 271 ALA A C 1
ATOM 2091 O O . ALA A 1 271 ? 3.550 -12.800 16.227 1.00 93.06 271 ALA A O 1
ATOM 2092 N N . ASP A 1 272 ? 3.873 -10.673 15.576 1.00 91.81 272 ASP A N 1
ATOM 2093 C CA . ASP A 1 272 ? 4.748 -10.930 14.415 1.00 91.81 272 ASP A CA 1
ATOM 2094 C C . ASP A 1 272 ? 4.226 -11.990 13.414 1.00 91.81 272 ASP A C 1
ATOM 2096 O O . ASP A 1 272 ? 4.972 -12.749 12.797 1.00 91.81 272 ASP A O 1
ATOM 2100 N N . VAL A 1 273 ? 2.904 -12.056 13.223 1.00 90.06 273 VAL A N 1
ATOM 2101 C CA . VAL A 1 273 ? 2.272 -13.045 12.321 1.00 90.06 273 VAL A CA 1
ATOM 2102 C C . VAL A 1 273 ? 1.789 -12.472 10.990 1.00 90.06 273 VAL A C 1
ATOM 2104 O O . VAL A 1 273 ? 1.406 -13.218 10.091 1.00 90.06 273 VAL A O 1
ATOM 2107 N N . MET A 1 274 ? 1.786 -11.147 10.831 1.00 92.31 274 MET A N 1
ATOM 2108 C CA . MET A 1 274 ? 1.211 -10.511 9.640 1.00 92.31 274 MET A CA 1
ATOM 2109 C C . MET A 1 274 ? 1.942 -10.925 8.360 1.00 92.31 274 MET A C 1
ATOM 2111 O O . MET A 1 274 ? 1.308 -11.289 7.370 1.00 92.31 274 MET A O 1
ATOM 2115 N N . LYS A 1 275 ? 3.279 -10.944 8.398 1.00 88.31 275 LYS A N 1
ATOM 2116 C CA . LYS A 1 275 ? 4.100 -11.312 7.242 1.00 88.31 275 LYS A CA 1
ATOM 2117 C C . LYS A 1 275 ? 3.991 -12.798 6.906 1.00 88.31 275 LYS A C 1
ATOM 2119 O O . LYS A 1 275 ? 3.836 -13.147 5.738 1.00 88.31 275 LYS A O 1
ATOM 2124 N N . SER A 1 276 ? 4.081 -13.673 7.911 1.00 87.69 276 SER A N 1
ATOM 2125 C CA . SER A 1 276 ? 4.016 -15.128 7.708 1.00 87.69 276 SER A CA 1
ATOM 2126 C C . SER A 1 276 ? 2.649 -15.569 7.187 1.00 87.69 276 SER A C 1
ATOM 2128 O O . SER A 1 276 ? 2.571 -16.504 6.396 1.00 87.69 276 SER A O 1
ATOM 2130 N N . HIS A 1 277 ? 1.581 -14.871 7.578 1.00 89.19 277 HIS A N 1
ATOM 2131 C CA . HIS A 1 277 ? 0.214 -15.156 7.142 1.00 89.19 277 HIS A CA 1
ATOM 2132 C C . HIS A 1 277 ? -0.241 -14.269 5.969 1.00 89.19 277 HIS A C 1
ATOM 2134 O O . HIS A 1 277 ? -1.436 -14.223 5.665 1.00 89.19 277 HIS A O 1
ATOM 2140 N N . GLN A 1 278 ? 0.686 -13.558 5.310 1.00 90.75 278 GLN A N 1
ATOM 2141 C CA . GLN A 1 278 ? 0.424 -12.749 4.111 1.00 90.75 278 GLN A CA 1
ATOM 2142 C C . GLN A 1 278 ? -0.774 -11.799 4.281 1.00 90.75 278 GLN A C 1
ATOM 2144 O O . GLN A 1 278 ? -1.728 -11.822 3.495 1.00 90.75 278 GLN A O 1
ATOM 2149 N N . TRP A 1 279 ? -0.781 -11.039 5.374 1.00 94.12 279 TRP A N 1
ATOM 2150 C CA . TRP A 1 279 ? -1.708 -9.924 5.578 1.00 94.12 279 TRP A CA 1
ATOM 2151 C C . TRP A 1 279 ? -1.293 -8.764 4.680 1.00 94.12 279 TRP A C 1
ATOM 2153 O O . TRP A 1 279 ? -0.100 -8.632 4.456 1.00 94.12 279 TRP A O 1
ATOM 2163 N N . PRO A 1 280 ? -2.201 -7.899 4.204 1.00 92.19 280 PRO A N 1
ATOM 2164 C CA . PRO A 1 280 ? -1.781 -6.715 3.467 1.00 92.19 280 PRO A CA 1
ATOM 2165 C C . PRO A 1 280 ? -0.982 -5.780 4.384 1.00 92.19 280 PRO A C 1
ATOM 2167 O O . PRO A 1 280 ? -1.423 -5.464 5.489 1.00 92.19 280 PRO A O 1
ATOM 2170 N N . MET A 1 281 ? 0.208 -5.367 3.968 1.00 91.62 281 MET A N 1
ATOM 2171 C CA . MET A 1 281 ? 1.129 -4.559 4.770 1.00 91.62 281 MET A CA 1
ATOM 2172 C C . MET A 1 281 ? 1.657 -3.330 4.022 1.00 91.62 281 MET A C 1
ATOM 2174 O O . MET A 1 281 ? 2.333 -2.505 4.633 1.00 91.62 281 MET A O 1
ATOM 2178 N N . TYR A 1 282 ? 1.380 -3.177 2.722 1.00 85.50 282 TYR A N 1
ATOM 2179 C CA . TYR A 1 282 ? 1.870 -2.019 1.959 1.00 85.50 282 TYR A CA 1
ATOM 2180 C C . TYR A 1 282 ? 1.094 -0.733 2.249 1.00 85.50 282 TYR A C 1
ATOM 2182 O O . TYR A 1 282 ? 1.659 0.359 2.196 1.00 85.50 282 TYR A O 1
ATOM 2190 N N . LEU A 1 283 ? -0.196 -0.848 2.567 1.00 89.69 283 LEU A N 1
ATOM 2191 C CA . LEU A 1 283 ? -1.020 0.274 3.006 1.00 89.69 283 LEU A CA 1
ATOM 2192 C C . LEU A 1 283 ? -1.351 0.147 4.498 1.00 89.69 283 LEU A C 1
ATOM 2194 O O . LEU A 1 283 ? -1.558 -0.967 4.989 1.00 89.69 283 LEU A O 1
ATOM 2198 N N . PRO A 1 284 ? -1.449 1.273 5.224 1.00 94.25 284 PRO A N 1
ATOM 2199 C CA . PRO A 1 284 ? -1.877 1.269 6.610 1.00 94.25 284 PRO A CA 1
ATOM 2200 C C . PRO A 1 284 ? -3.330 0.819 6.719 1.00 94.25 284 PRO A C 1
ATOM 2202 O O . PRO A 1 284 ? -4.096 0.858 5.752 1.00 94.25 284 PRO A O 1
ATOM 2205 N N . TYR A 1 285 ? -3.703 0.429 7.929 1.00 97.06 285 TYR A N 1
ATOM 2206 C CA . TYR A 1 285 ? -5.071 0.100 8.291 1.00 97.06 285 TYR A CA 1
ATOM 2207 C C . TYR A 1 285 ? -5.767 1.306 8.900 1.00 97.06 285 TYR A C 1
ATOM 2209 O O . TYR A 1 285 ? -5.131 2.160 9.522 1.00 97.06 285 TYR A O 1
ATOM 2217 N N . TRP A 1 286 ? -7.087 1.349 8.767 1.00 98.00 286 TRP A N 1
ATOM 2218 C CA . TRP A 1 286 ? -7.896 2.242 9.578 1.00 98.00 286 TRP A CA 1
ATOM 2219 C C . TRP A 1 286 ? -7.837 1.854 11.049 1.00 98.00 286 TRP A C 1
ATOM 2221 O O . TRP A 1 286 ? -8.093 0.705 11.408 1.00 98.00 286 TRP A O 1
ATOM 2231 N N . GLY A 1 287 ? -7.532 2.838 11.885 1.00 97.31 287 GLY A N 1
ATOM 2232 C CA . GLY A 1 287 ? -7.719 2.779 13.321 1.00 97.31 287 GLY A CA 1
ATOM 2233 C C . GLY A 1 287 ? -8.734 3.805 13.800 1.00 97.31 287 GLY A C 1
ATOM 2234 O O . GLY A 1 287 ? -9.122 4.709 13.057 1.00 97.31 287 GLY A O 1
ATOM 2235 N N . ALA A 1 288 ? -9.140 3.674 15.061 1.00 95.88 288 ALA A N 1
ATOM 2236 C CA . ALA A 1 288 ? -10.044 4.603 15.728 1.00 95.88 288 ALA A CA 1
ATOM 2237 C C . ALA A 1 288 ? -9.607 6.072 15.548 1.00 95.88 288 ALA A C 1
ATOM 2239 O O . ALA A 1 288 ? -8.427 6.374 15.331 1.00 95.88 288 ALA A O 1
ATOM 2240 N N . ASP A 1 289 ? -10.577 6.982 15.615 1.00 93.44 289 ASP A N 1
ATOM 2241 C CA . ASP A 1 289 ? -10.377 8.430 15.488 1.00 93.44 289 ASP A CA 1
ATOM 2242 C C . ASP A 1 289 ? -9.751 8.895 14.159 1.00 93.44 289 ASP A C 1
ATOM 2244 O O . ASP A 1 289 ? -9.025 9.882 14.150 1.00 93.44 289 ASP A O 1
ATOM 2248 N N . ASN A 1 290 ? -10.035 8.228 13.030 1.00 94.12 290 ASN A N 1
ATOM 2249 C CA . ASN A 1 290 ? -9.448 8.505 11.701 1.00 94.12 290 ASN A CA 1
ATOM 2250 C C . ASN A 1 290 ? -7.924 8.290 11.611 1.00 94.12 290 ASN A C 1
ATOM 2252 O O . ASN A 1 290 ? -7.249 8.897 10.761 1.00 94.12 290 ASN A O 1
ATOM 2256 N N . SER A 1 291 ? -7.372 7.420 12.456 1.00 95.06 291 SER A N 1
ATOM 2257 C CA . SER A 1 291 ? -5.938 7.149 12.453 1.00 95.06 291 SER A CA 1
ATOM 2258 C C . SER A 1 291 ? -5.540 6.158 11.356 1.00 95.06 291 SER A C 1
ATOM 2260 O O . SER A 1 291 ? -6.270 5.227 11.025 1.00 95.06 291 SER A O 1
ATOM 2262 N N . ALA A 1 292 ? -4.355 6.363 10.784 1.00 94.50 292 ALA A N 1
ATOM 2263 C CA . ALA A 1 292 ? -3.681 5.408 9.916 1.00 94.50 292 ALA A CA 1
ATOM 2264 C C . ALA A 1 292 ? -2.670 4.608 10.742 1.00 94.50 292 ALA A C 1
ATOM 2266 O O . ALA A 1 292 ? -1.730 5.174 11.310 1.00 94.50 292 ALA A O 1
ATOM 2267 N N . LEU A 1 293 ? -2.885 3.298 10.799 1.00 96.25 293 LEU A N 1
ATOM 2268 C CA . LEU A 1 293 ? -2.105 2.329 11.554 1.00 96.25 293 LEU A CA 1
ATOM 2269 C C . LEU A 1 293 ? -1.127 1.620 10.619 1.00 96.25 293 LEU A C 1
ATOM 2271 O O . LEU A 1 293 ? -1.515 0.779 9.806 1.00 96.25 293 LEU A O 1
ATOM 2275 N N 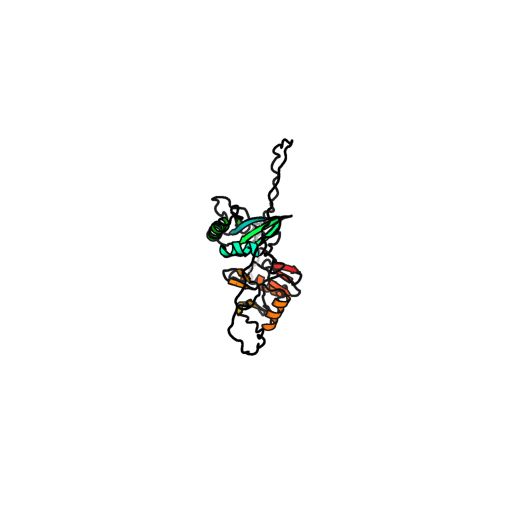. PHE A 1 294 ? 0.148 1.978 10.708 1.00 94.38 294 PHE A N 1
ATOM 2276 C CA . PHE A 1 294 ? 1.179 1.417 9.847 1.00 94.38 294 PHE A CA 1
ATOM 2277 C C . PHE A 1 294 ? 1.768 0.149 10.453 1.00 94.38 294 PHE A C 1
ATOM 2279 O O . PHE A 1 294 ? 1.954 0.048 11.669 1.00 94.38 294 PHE A O 1
ATOM 2286 N N . THR A 1 295 ? 2.140 -0.805 9.601 1.00 92.69 295 THR A N 1
ATOM 2287 C CA . THR A 1 295 ? 2.813 -2.042 10.027 1.00 92.69 295 THR A CA 1
ATOM 2288 C C . THR A 1 295 ? 4.231 -1.809 10.540 1.00 92.69 295 THR A C 1
ATOM 2290 O O . THR A 1 295 ? 4.805 -2.689 11.168 1.00 92.69 295 THR A O 1
ATOM 2293 N N . SER A 1 296 ? 4.781 -0.611 10.326 1.00 86.88 296 SER A N 1
ATOM 2294 C CA . SER A 1 296 ? 6.001 -0.121 10.975 1.00 86.88 296 SER A CA 1
ATOM 2295 C C . SER A 1 296 ? 5.809 0.232 12.460 1.00 86.88 296 SER A C 1
ATOM 2297 O O . SER A 1 296 ? 6.768 0.597 13.133 1.00 86.88 296 SER A O 1
ATOM 2299 N N . GLY A 1 297 ? 4.574 0.191 12.972 1.00 88.06 297 GLY A N 1
ATOM 2300 C CA . GLY A 1 297 ? 4.214 0.640 14.319 1.00 88.06 297 GLY A CA 1
ATOM 2301 C C . GLY A 1 297 ? 3.898 2.133 14.412 1.00 88.06 297 GLY A C 1
ATOM 2302 O O . GLY A 1 297 ? 3.407 2.587 15.447 1.00 88.06 297 GLY A O 1
ATOM 2303 N N . ARG A 1 298 ? 4.122 2.903 13.340 1.00 90.06 298 ARG A N 1
ATOM 2304 C CA . ARG A 1 298 ? 3.732 4.314 13.276 1.00 90.06 298 ARG A CA 1
ATOM 2305 C C . ARG A 1 298 ? 2.208 4.447 13.299 1.00 90.06 298 ARG A C 1
ATOM 2307 O O . ARG A 1 298 ? 1.492 3.658 12.688 1.00 90.06 298 ARG A O 1
ATOM 2314 N N . VAL A 1 299 ? 1.724 5.497 13.955 1.00 92.50 299 VAL A N 1
ATOM 2315 C CA . VAL A 1 299 ? 0.321 5.917 13.916 1.00 92.50 299 VAL A CA 1
ATOM 2316 C C . VAL A 1 299 ? 0.272 7.393 13.549 1.00 92.50 299 VAL A C 1
ATOM 2318 O O . VAL A 1 299 ? 0.996 8.199 14.134 1.00 92.50 299 VAL A O 1
ATOM 2321 N N . THR A 1 300 ? -0.555 7.763 12.573 1.00 90.50 300 THR A N 1
ATOM 2322 C CA . THR A 1 300 ? -0.732 9.170 12.172 1.00 90.50 300 THR A CA 1
ATOM 2323 C C . THR A 1 300 ? -2.196 9.510 12.024 1.00 90.50 300 THR A C 1
ATOM 2325 O O . THR A 1 300 ? -2.969 8.650 11.610 1.00 90.50 300 THR A O 1
ATOM 2328 N N . GLN A 1 301 ? -2.563 10.770 12.259 1.00 91.12 301 GLN A N 1
ATOM 2329 C CA . GLN A 1 301 ? -3.921 11.208 11.973 1.00 91.12 301 GLN A CA 1
ATOM 2330 C C . GLN A 1 301 ? -4.157 11.588 10.521 1.00 91.12 301 GLN A C 1
ATOM 2332 O O . GLN A 1 301 ? -3.263 12.093 9.842 1.00 91.12 301 GLN A O 1
ATOM 2337 N N . THR A 1 302 ? -5.378 11.335 10.052 1.00 87.50 302 THR A N 1
ATOM 2338 C CA . THR A 1 302 ? -5.784 11.605 8.671 1.00 87.50 302 THR A CA 1
ATOM 2339 C C . THR A 1 302 ? -7.142 12.302 8.605 1.00 87.50 302 THR A C 1
ATOM 2341 O O . THR A 1 302 ? -7.841 12.451 9.603 1.00 87.50 302 THR A O 1
ATOM 2344 N N . SER A 1 303 ? -7.533 12.737 7.406 1.00 87.94 303 SER A N 1
ATOM 2345 C CA . SER A 1 303 ? -8.815 13.406 7.156 1.00 87.94 303 SER A CA 1
ATOM 2346 C C . SER A 1 303 ? -10.029 12.465 7.147 1.00 87.94 303 SER A C 1
ATOM 2348 O O . SER A 1 303 ? -11.142 12.933 6.917 1.00 87.94 303 SER A O 1
ATOM 2350 N N . GLY A 1 304 ? -9.828 11.150 7.300 1.00 88.81 304 GLY A N 1
ATOM 2351 C CA . GLY A 1 304 ? -10.879 10.131 7.177 1.00 88.81 304 GLY A CA 1
ATOM 2352 C C . GLY A 1 304 ? -11.273 9.782 5.733 1.00 88.81 304 GLY A C 1
ATOM 2353 O O . GLY A 1 304 ? -11.987 8.808 5.522 1.00 88.81 304 GLY A O 1
ATOM 2354 N N . LYS A 1 305 ? -10.792 10.541 4.736 1.00 90.25 305 LYS A N 1
ATOM 2355 C CA . LYS A 1 305 ? -11.113 10.355 3.304 1.00 90.25 305 LYS A CA 1
ATOM 2356 C C . LYS A 1 305 ? -10.109 9.497 2.530 1.00 90.25 305 LYS A C 1
ATOM 2358 O O . LYS A 1 305 ? -10.381 9.131 1.392 1.00 90.25 305 LYS A O 1
ATOM 2363 N N . SER A 1 306 ? -8.946 9.223 3.121 1.00 87.88 306 SER A N 1
ATOM 2364 C CA . SER A 1 306 ? -7.924 8.366 2.513 1.00 87.88 306 SER A CA 1
ATOM 2365 C C . SER A 1 306 ? -8.477 6.967 2.232 1.00 87.88 306 SER A C 1
ATOM 2367 O O . SER A 1 306 ? -9.389 6.524 2.914 1.00 87.88 306 SER A O 1
ATOM 2369 N N . LEU A 1 307 ? -7.913 6.232 1.278 1.00 90.75 307 LEU A N 1
ATOM 2370 C CA . LEU A 1 307 ? -8.345 4.854 1.020 1.00 90.75 307 LEU A CA 1
ATOM 2371 C C . LEU A 1 307 ? -7.328 3.856 1.575 1.00 90.75 307 LEU A C 1
ATOM 2373 O O . LEU A 1 307 ? -6.252 3.657 0.993 1.00 90.75 307 LEU A O 1
ATOM 2377 N N . LEU A 1 308 ? -7.672 3.260 2.718 1.00 93.81 308 LEU A N 1
ATOM 2378 C CA . LEU A 1 308 ? -6.793 2.415 3.531 1.00 93.81 308 LEU A CA 1
ATOM 2379 C C . LEU A 1 308 ? -7.333 0.984 3.664 1.00 93.81 308 LEU A C 1
ATOM 2381 O O . LEU A 1 308 ? -8.486 0.705 3.319 1.00 93.81 308 LEU A O 1
ATOM 2385 N N . ASN A 1 309 ? -6.494 0.089 4.191 1.00 96.19 309 ASN A N 1
ATOM 2386 C CA . ASN A 1 309 ? -6.907 -1.262 4.553 1.00 96.19 309 ASN A CA 1
ATOM 2387 C C . ASN A 1 309 ? -7.926 -1.235 5.698 1.00 96.19 309 ASN A C 1
ATOM 2389 O O . ASN A 1 309 ? -7.901 -0.360 6.567 1.00 96.19 309 ASN A O 1
ATOM 2393 N N . VAL A 1 310 ? -8.797 -2.240 5.732 1.00 96.81 310 VAL A N 1
ATOM 2394 C CA . VAL A 1 310 ? -9.782 -2.408 6.804 1.00 96.81 310 VAL A CA 1
ATOM 2395 C C . VAL A 1 310 ? -9.433 -3.629 7.629 1.00 96.81 310 VAL A C 1
ATOM 2397 O O . VAL A 1 310 ? -9.215 -4.716 7.099 1.00 96.81 310 VAL A O 1
ATOM 2400 N N . MET A 1 311 ? -9.418 -3.448 8.942 1.00 97.31 311 MET A N 1
ATOM 2401 C CA . MET A 1 311 ? -9.370 -4.531 9.907 1.00 97.31 311 MET A CA 1
ATOM 2402 C C . MET A 1 311 ? -10.369 -4.228 11.008 1.00 97.31 311 MET A C 1
ATOM 2404 O O . MET A 1 311 ? -10.468 -3.093 11.463 1.00 97.31 311 MET A O 1
ATOM 2408 N N . CYS A 1 312 ? -11.083 -5.259 11.432 1.00 98.25 312 CYS A N 1
ATOM 2409 C CA . CYS A 1 312 ? -12.045 -5.185 12.511 1.00 98.25 312 CYS A CA 1
ATOM 2410 C C . CYS A 1 312 ? -11.534 -5.987 13.706 1.00 98.25 312 CYS A C 1
ATOM 2412 O O . CYS A 1 312 ? -10.921 -7.043 13.529 1.00 98.25 312 CYS A O 1
ATOM 2414 N N . VAL A 1 313 ? -11.805 -5.507 14.914 1.00 98.25 313 VAL A N 1
ATOM 2415 C CA . VAL A 1 313 ? -11.439 -6.141 16.179 1.00 98.25 313 VAL A CA 1
ATOM 2416 C C . VAL A 1 313 ? -12.638 -6.194 17.127 1.00 98.25 313 VAL A C 1
ATOM 2418 O O . VAL A 1 313 ? -13.528 -5.346 17.071 1.00 98.25 313 VAL A O 1
ATOM 2421 N N . LYS A 1 314 ? -12.670 -7.223 17.971 1.00 96.19 314 LYS A N 1
ATOM 2422 C CA . LYS A 1 314 ? -13.528 -7.326 19.155 1.00 96.19 314 LYS A CA 1
ATOM 2423 C C . LYS A 1 314 ? -12.784 -8.022 20.283 1.00 96.19 314 LYS A C 1
ATOM 2425 O O . LYS A 1 314 ? -11.860 -8.805 19.946 1.00 96.19 314 LYS A O 1
#

Nearest PDB structures (foldseek):
  1x60-assembly1_A  TM=5.881E-01  e=1.609E-02  Bacillus subtilis
  8q90-assembly1_B  TM=5.549E-01  e=2.570E-01  Haloferax mediterranei
  3k5p-assembly1_A  TM=4.389E-01  e=5.529E-01  Brucella abortus 2308
  6nf8-assembly1_F  TM=4.219E-01  e=1.122E+00  Bos taurus
  1qm9-assembly1_A  TM=3.725E-01  e=1.798E+00  Homo sapiens

Sequence (314 aa):
MDIKMLPISATRAKLLTMMALGGACFTLPVSAEAFLCDATQASAQELPLLASSCPIGKGLWGKQQPRGDQSTFWIQCGVLSKPLSVDEAKLIYQHISTDVWAKIEGKNARCLIGPYQDFSTANKELKAVKKLQPYKEAFVREVVKGAPPVVEKTKLAPAVVSKSSTPKAATPARQSTTIIPPASSAKIEPIKTVPEKAAAKSDKLEISIRRELKVGNLHFKVPYLPFSDDQFYMEYDIPWNRLDFARANHVCQVLGMEVPNPQQWQTLLAADVMKSHQWPMYLPYWGADNSALFTSGRVTQTSGKSLLNVMCVK

Radius of gyration: 31.86 Å; Cα contacts (8 Å, |Δi|>4): 478; chains: 1; bounding box: 95×74×122 Å

pLDDT: mean 75.53, std 23.17, range [29.3, 98.31]

Foldseek 3Di:
DDDDDDDDDDDDDDDDDPDDPPPPPPPDPPPQPPLFFEWWFLAPFFFIETDLQRFQAAFDDDPRDDDAPFKWKKKWQDKAQDGDTPVVCVVLVVLALFGWYWYDDPRITTIITDRDRDPVRVVSSLVVSCVPPSRVVITMGIDHRPDPRPPPPPPDDPDDDDDDDDDDDDDDDDDDDDDDDDDDDDDDDDDDDDDDDPPPPDPPQDWDWDDWDDQPPKIKTFIDRPPDPFAWGDFPSDTFGWDFQVVLQVVQVVVVFGAAALVVLVSVLVVVCCVVSRPDQNYFEDHPPQWGQHSVSDIDHDPSSITGTHMTMD

Organism: NCBI:txid1381081